Protein AF-A0A950EEV5-F1 (afdb_monomer)

Foldseek 3Di:
DVVPDDDQWDDVVVAFLPVCLLVGRIDGPPRSCCQVCVQHDDDDDDCPLVPDPDDDPVNVVCCVPDPPPVVVVVVVVVRSVVSQVVVCVVCVVPQLDDPNVPPRSVPDHRVSSVVSCVQQDFAALVNLCVLLVHPDSVVVLVCCVVDPVVVVLPCVVNVVRDTHGSCQAQDCVVHPGGSVQVVSVVVVVDHDDDDD

Secondary structure (DSSP, 8-state):
-TTS---SB--TTT---TT-TTSSSS-BTTTHHHHHTTTSSPP----TTTS----THHHHHHHHHS--HHHHHHHHHHHHHHHHHHHHHHHHHHHS-GGGTTS-GGGSPPHHHHHHHHHHS-B-HHHHHHHTT-S-HHHHHHHHHH-HHHIIIIIGGGGGT--B-HHHHS--TT-SS-HHHHHHHHTTS-------

Solvent-accessible surface area (backbone atoms only — not comparable to full-atom values): 11665 Å² total; per-residue (Å²): 76,100,84,72,49,88,65,64,59,46,62,54,91,81,49,58,28,87,81,27,46,78,79,38,45,43,29,31,67,78,43,39,54,44,56,72,34,62,60,35,80,74,89,78,83,87,52,67,85,78,73,56,96,60,63,68,74,61,35,57,51,45,62,70,72,49,65,57,68,73,59,43,53,53,50,51,54,52,48,26,54,52,41,47,51,53,47,35,70,74,41,31,88,75,63,38,45,85,95,36,52,81,59,59,70,85,79,52,77,50,63,66,34,53,53,44,43,68,64,60,42,62,36,36,47,64,54,51,23,54,75,72,69,43,92,45,57,66,57,52,47,52,50,44,71,73,31,68,65,47,35,74,71,60,51,54,47,38,77,74,72,33,62,44,59,37,79,57,35,71,36,48,84,97,42,97,62,21,47,51,45,54,49,34,40,76,68,69,75,48,79,85,82,83,86,132

pLDDT: mean 91.48, std 5.98, range [65.81, 98.0]

Structure (mmCIF, N/CA/C/O backbone):
data_AF-A0A950EEV5-F1
#
_entry.id   AF-A0A950EEV5-F1
#
loop_
_atom_site.group_PDB
_atom_site.id
_atom_site.type_symbol
_atom_site.label_atom_id
_atom_site.label_alt_id
_atom_site.label_comp_id
_atom_site.label_asym_id
_atom_site.label_entity_id
_atom_site.label_seq_id
_atom_site.pdbx_PDB_ins_code
_atom_site.Cartn_x
_atom_site.Cartn_y
_atom_site.Cartn_z
_atom_site.occupancy
_atom_site.B_iso_or_equiv
_atom_site.auth_seq_id
_atom_site.auth_comp_id
_atom_site.auth_asym_id
_atom_site.auth_atom_id
_atom_site.pdbx_PDB_model_num
ATOM 1 N N . ASP A 1 1 ? 18.919 10.955 2.044 1.00 71.56 1 ASP A N 1
ATOM 2 C CA . ASP A 1 1 ? 19.010 12.398 1.769 1.00 71.56 1 ASP A CA 1
ATOM 3 C C . ASP A 1 1 ? 20.426 12.686 1.267 1.00 71.56 1 ASP A C 1
ATOM 5 O O . ASP A 1 1 ? 21.188 11.746 1.049 1.00 71.56 1 ASP A O 1
ATOM 9 N N . ALA A 1 2 ? 20.804 13.956 1.100 1.00 77.25 2 ALA A N 1
ATOM 10 C CA . ALA A 1 2 ? 22.163 14.334 0.692 1.00 77.25 2 ALA A CA 1
ATOM 11 C C . ALA A 1 2 ? 23.262 13.918 1.697 1.00 77.25 2 ALA A C 1
ATOM 13 O O . ALA A 1 2 ? 24.443 13.997 1.378 1.00 77.25 2 ALA A O 1
ATOM 14 N N . LYS A 1 3 ? 22.884 13.472 2.902 1.00 87.88 3 LYS A N 1
ATOM 15 C CA . LYS A 1 3 ? 23.780 12.990 3.961 1.00 87.88 3 LYS A CA 1
ATOM 16 C C . LYS A 1 3 ? 23.829 11.458 4.034 1.00 87.88 3 LYS A C 1
ATOM 18 O O . LYS A 1 3 ? 24.464 10.920 4.932 1.00 87.88 3 LYS A O 1
ATOM 23 N N . GLY A 1 4 ? 23.162 10.757 3.113 1.00 82.12 4 GLY A N 1
ATOM 24 C CA . GLY A 1 4 ? 23.093 9.295 3.092 1.00 82.12 4 GLY A CA 1
ATOM 25 C C . GLY A 1 4 ? 22.034 8.689 4.018 1.00 82.12 4 GLY A C 1
ATOM 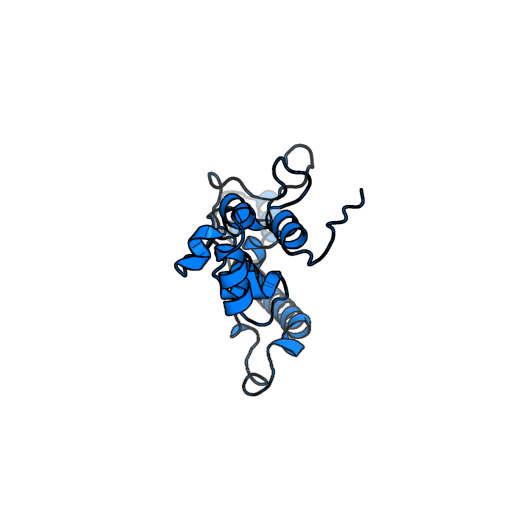26 O O . GLY A 1 4 ? 21.954 7.469 4.117 1.00 82.12 4 GLY A O 1
ATOM 27 N N . ASN A 1 5 ? 21.185 9.496 4.663 1.00 84.44 5 ASN A N 1
ATOM 28 C CA . ASN A 1 5 ? 20.085 8.964 5.466 1.00 84.44 5 ASN A CA 1
ATOM 29 C C . ASN A 1 5 ? 19.006 8.339 4.573 1.00 84.44 5 ASN A C 1
ATOM 31 O O . ASN A 1 5 ? 18.835 8.719 3.410 1.00 84.44 5 ASN A O 1
ATOM 35 N N . ARG A 1 6 ? 18.219 7.418 5.127 1.00 80.31 6 ARG A N 1
ATOM 36 C CA . ARG A 1 6 ? 17.045 6.866 4.443 1.00 80.31 6 ARG A CA 1
ATOM 37 C C . ARG A 1 6 ? 16.049 7.983 4.091 1.00 80.31 6 ARG A C 1
ATOM 39 O O . ARG A 1 6 ? 15.846 8.906 4.872 1.00 80.31 6 ARG A O 1
ATOM 46 N N . ILE A 1 7 ? 15.454 7.908 2.900 1.00 79.12 7 ILE A N 1
ATOM 47 C CA . ILE A 1 7 ? 14.351 8.780 2.471 1.00 79.12 7 ILE A CA 1
ATOM 48 C C . ILE A 1 7 ? 13.089 7.925 2.450 1.00 79.12 7 ILE A C 1
ATOM 50 O O . ILE A 1 7 ? 12.969 7.026 1.618 1.00 79.12 7 ILE A O 1
ATOM 54 N N . ASP A 1 8 ? 12.169 8.184 3.373 1.00 84.31 8 ASP A N 1
ATOM 55 C CA . ASP A 1 8 ? 10.905 7.444 3.444 1.00 84.31 8 ASP A CA 1
ATOM 56 C C . ASP A 1 8 ? 9.867 7.966 2.452 1.00 84.31 8 ASP A C 1
ATOM 58 O O . ASP A 1 8 ? 9.131 7.177 1.858 1.00 84.31 8 ASP A O 1
ATOM 62 N N . ALA A 1 9 ? 9.858 9.281 2.228 1.00 85.31 9 ALA A N 1
ATOM 63 C CA . ALA A 1 9 ? 8.978 9.932 1.275 1.00 85.31 9 ALA A CA 1
ATOM 64 C C . ALA A 1 9 ? 9.714 11.024 0.487 1.00 85.31 9 ALA A C 1
ATOM 66 O O . ALA A 1 9 ? 10.507 11.784 1.048 1.00 85.31 9 ALA A O 1
ATOM 67 N N . GLY A 1 10 ? 9.452 11.091 -0.818 1.00 79.88 10 GLY A N 1
ATOM 68 C CA . GLY A 1 10 ? 9.945 12.152 -1.691 1.00 79.88 10 GLY A CA 1
ATOM 69 C C . GLY A 1 10 ? 9.167 13.465 -1.507 1.00 79.88 10 GLY A C 1
ATOM 70 O O . GLY A 1 10 ? 7.967 13.419 -1.223 1.00 79.88 10 GLY A O 1
ATOM 71 N N . PRO A 1 11 ? 9.819 14.630 -1.684 1.00 78.69 11 PRO A N 1
ATOM 72 C CA . PRO A 1 11 ? 9.149 15.929 -1.652 1.00 78.69 11 PRO A CA 1
ATOM 73 C C . PRO A 1 11 ? 8.177 16.061 -2.833 1.00 78.69 11 PRO A C 1
ATOM 75 O O . PRO A 1 11 ? 8.567 15.912 -3.997 1.00 78.69 11 PRO A O 1
ATOM 78 N N . ILE A 1 12 ? 6.911 16.351 -2.529 1.00 86.12 12 ILE A N 1
ATOM 79 C CA . ILE A 1 12 ? 5.824 16.430 -3.519 1.00 86.12 12 ILE A CA 1
ATOM 80 C C . ILE A 1 12 ? 6.002 17.587 -4.504 1.00 86.12 12 ILE A C 1
ATOM 82 O O . ILE A 1 12 ? 5.434 17.569 -5.591 1.00 86.12 12 ILE A O 1
ATOM 86 N N . GLU A 1 13 ? 6.807 18.581 -4.135 1.00 85.69 13 GLU A N 1
ATOM 87 C CA . GLU A 1 13 ? 7.132 19.747 -4.949 1.00 85.69 13 GLU A CA 1
ATOM 88 C C . GLU A 1 13 ? 8.010 19.383 -6.155 1.00 85.69 13 GLU A C 1
ATOM 90 O O . GLU A 1 13 ? 8.069 20.142 -7.119 1.00 85.69 13 GLU A O 1
ATOM 95 N N . ILE A 1 14 ? 8.695 18.234 -6.106 1.00 82.19 14 ILE A N 1
ATOM 96 C CA . ILE A 1 14 ? 9.546 17.740 -7.196 1.00 82.19 14 ILE A CA 1
ATOM 97 C C . ILE A 1 14 ? 8.779 16.735 -8.053 1.00 82.19 14 ILE A C 1
ATOM 99 O O . ILE A 1 14 ? 8.778 16.828 -9.280 1.00 82.19 14 ILE A O 1
ATOM 103 N N . VAL A 1 15 ? 8.157 15.746 -7.410 1.00 80.81 15 VAL A N 1
ATOM 104 C CA . VAL A 1 15 ? 7.448 14.661 -8.088 1.00 80.81 15 VAL A CA 1
ATOM 105 C C . VAL A 1 15 ? 6.406 14.056 -7.146 1.00 80.81 15 VAL A C 1
ATOM 107 O O . VAL A 1 15 ? 6.676 13.833 -5.967 1.00 80.81 15 VAL A O 1
ATOM 110 N N . GLY A 1 16 ? 5.208 13.795 -7.669 1.00 86.81 16 GLY A N 1
ATOM 111 C CA . GLY A 1 16 ? 4.092 13.244 -6.903 1.00 86.81 16 GLY A CA 1
ATOM 112 C C . GLY A 1 16 ? 3.626 11.883 -7.415 1.00 86.81 16 GLY A C 1
ATOM 113 O O . GLY A 1 16 ? 3.664 11.606 -8.614 1.00 86.81 16 GLY A O 1
ATOM 114 N N . ASP A 1 17 ? 3.139 11.049 -6.501 1.00 88.25 17 ASP A N 1
ATOM 115 C CA . ASP A 1 17 ? 2.415 9.819 -6.812 1.00 88.25 17 ASP A CA 1
ATOM 116 C C . ASP A 1 17 ? 0.988 10.163 -7.271 1.00 88.25 17 ASP A C 1
ATOM 118 O O . ASP A 1 17 ? 0.089 10.406 -6.461 1.00 88.25 17 ASP A O 1
ATOM 122 N N . ALA A 1 18 ? 0.777 10.189 -8.589 1.00 86.19 18 ALA A N 1
ATOM 123 C CA . ALA A 1 18 ? -0.523 10.488 -9.190 1.00 86.19 18 ALA A CA 1
ATOM 124 C C . ALA A 1 18 ? -1.607 9.457 -8.828 1.00 86.19 18 ALA A C 1
ATOM 126 O O . ALA A 1 18 ? -2.789 9.802 -8.787 1.00 86.19 18 ALA A O 1
ATOM 127 N N . LEU A 1 19 ? -1.214 8.213 -8.532 1.00 85.12 19 LEU A N 1
ATOM 128 C CA . LEU A 1 19 ? -2.126 7.147 -8.112 1.00 85.12 19 LEU A CA 1
ATOM 129 C C . LEU A 1 19 ? -2.503 7.262 -6.632 1.00 85.12 19 LEU A C 1
ATOM 131 O O . LEU A 1 19 ? -3.400 6.554 -6.175 1.00 85.12 19 LEU A O 1
ATOM 135 N N . LYS A 1 20 ? -1.826 8.146 -5.885 1.00 87.88 20 LYS A N 1
ATOM 136 C CA . LYS A 1 20 ? -1.963 8.313 -4.436 1.00 87.88 20 LYS A CA 1
ATOM 137 C C . LYS A 1 20 ? -1.912 6.969 -3.714 1.00 87.88 20 LYS A C 1
ATOM 139 O O . LYS A 1 20 ? -2.756 6.670 -2.870 1.00 87.88 20 LYS A O 1
ATOM 144 N N . THR A 1 21 ? -0.929 6.140 -4.063 1.00 87.88 21 THR A N 1
ATOM 145 C CA . THR A 1 21 ? -0.817 4.755 -3.578 1.00 87.88 21 THR A CA 1
ATOM 146 C C . THR A 1 21 ? -0.730 4.698 -2.051 1.00 87.88 21 THR A C 1
ATOM 148 O O . THR A 1 21 ? -1.280 3.790 -1.433 1.00 87.88 21 THR A O 1
ATOM 151 N N . SER A 1 22 ? -0.102 5.707 -1.441 1.00 86.06 22 SER A N 1
ATOM 152 C CA . SER A 1 22 ? 0.018 5.899 0.011 1.00 86.06 22 SER A CA 1
ATOM 153 C C . SER A 1 22 ? -1.155 6.664 0.650 1.00 86.06 22 SER A C 1
ATOM 155 O O . SER A 1 22 ? -1.069 7.078 1.803 1.00 86.06 22 SER A O 1
ATOM 157 N N . GLY A 1 23 ? -2.230 6.935 -0.096 1.00 84.69 23 GLY A N 1
ATOM 158 C CA . GLY A 1 23 ? -3.325 7.823 0.316 1.00 84.69 23 GLY A CA 1
ATOM 159 C C . GLY A 1 23 ? -3.018 9.319 0.152 1.00 84.69 23 GLY A C 1
ATOM 160 O O . GLY A 1 23 ? -3.918 10.151 0.259 1.00 84.69 23 GLY A O 1
ATOM 161 N N . THR A 1 24 ? -1.773 9.678 -0.173 1.00 87.00 24 THR A N 1
ATOM 162 C CA . THR A 1 24 ? -1.336 11.057 -0.438 1.00 87.00 24 THR A CA 1
ATOM 163 C C . THR A 1 24 ? -0.575 11.134 -1.761 1.00 87.00 24 THR A C 1
ATOM 165 O O . THR A 1 24 ? -0.248 10.110 -2.349 1.00 87.00 24 THR A O 1
ATOM 168 N N . ALA A 1 25 ? -0.263 12.344 -2.230 1.00 89.62 25 ALA A N 1
ATOM 169 C CA . ALA A 1 25 ? 0.591 12.527 -3.406 1.00 89.62 25 ALA A CA 1
ATOM 170 C C . ALA A 1 25 ? 2.086 12.264 -3.124 1.00 89.62 25 ALA A C 1
ATOM 172 O O . ALA A 1 25 ? 2.899 12.380 -4.036 1.00 89.62 25 ALA A O 1
ATOM 173 N N . ALA A 1 26 ? 2.476 11.939 -1.887 1.00 90.12 26 ALA A N 1
ATOM 174 C CA . ALA A 1 26 ? 3.867 11.660 -1.554 1.00 90.12 26 ALA A CA 1
ATOM 175 C C . ALA A 1 26 ? 4.330 10.335 -2.173 1.00 90.12 26 ALA A C 1
ATOM 177 O O . ALA A 1 26 ? 3.669 9.303 -2.021 1.00 90.12 26 ALA A O 1
ATOM 178 N N . ILE A 1 27 ? 5.499 10.361 -2.821 1.00 89.69 27 ILE A N 1
ATOM 179 C CA . ILE A 1 27 ? 6.174 9.146 -3.283 1.00 89.69 27 ILE A CA 1
ATOM 180 C C . ILE A 1 27 ? 6.775 8.447 -2.073 1.00 89.69 27 ILE A C 1
ATOM 182 O O . ILE A 1 27 ? 7.786 8.901 -1.546 1.00 89.69 27 ILE A O 1
ATOM 186 N N . VAL A 1 28 ? 6.170 7.340 -1.651 1.00 89.88 28 VAL A N 1
ATOM 187 C CA . VAL A 1 28 ? 6.687 6.519 -0.552 1.00 89.88 28 VAL A CA 1
ATOM 188 C C . VAL A 1 28 ? 7.601 5.443 -1.125 1.00 89.88 28 VAL A C 1
ATOM 190 O O . VAL A 1 28 ? 7.197 4.667 -2.000 1.00 89.88 28 VAL A O 1
ATOM 193 N N . THR A 1 29 ? 8.841 5.401 -0.634 1.00 85.50 29 THR A N 1
ATOM 194 C CA . THR A 1 29 ? 9.872 4.471 -1.110 1.00 85.50 29 THR A CA 1
ATOM 195 C C . THR A 1 29 ? 9.390 3.026 -0.995 1.00 85.50 29 THR A C 1
ATOM 197 O O . THR A 1 29 ? 8.950 2.588 0.064 1.00 85.50 29 THR A O 1
ATOM 200 N N . GLY A 1 30 ? 9.467 2.277 -2.099 1.00 84.69 30 GLY A N 1
ATOM 201 C CA . GLY A 1 30 ? 9.038 0.875 -2.163 1.00 84.69 30 GLY A CA 1
ATOM 202 C C . GLY A 1 30 ? 7.529 0.658 -2.322 1.00 84.69 30 GLY A C 1
ATOM 203 O O . GLY A 1 30 ? 7.135 -0.433 -2.714 1.00 84.69 30 GLY A O 1
ATOM 204 N N . LEU A 1 31 ? 6.694 1.679 -2.107 1.00 90.06 31 LEU A N 1
ATOM 205 C CA . LEU A 1 31 ? 5.248 1.602 -2.327 1.00 90.06 31 LEU A CA 1
ATOM 206 C C . LEU A 1 31 ? 4.860 2.217 -3.675 1.00 90.06 31 LEU A C 1
ATOM 208 O O . LEU A 1 31 ? 4.400 1.521 -4.577 1.00 90.06 31 LEU A O 1
ATOM 212 N N . SER A 1 32 ? 5.110 3.516 -3.842 1.00 90.25 32 SER A N 1
ATOM 213 C CA . SER A 1 32 ? 4.754 4.242 -5.067 1.00 90.25 32 SER A CA 1
ATOM 214 C C . SER A 1 32 ? 5.540 3.735 -6.281 1.00 90.25 32 SER A C 1
ATOM 216 O O . SER A 1 32 ? 5.025 3.710 -7.396 1.00 90.25 32 SER A O 1
ATOM 218 N N . CYS A 1 33 ? 6.778 3.271 -6.066 1.00 88.31 33 CYS A N 1
ATOM 219 C CA . CYS A 1 33 ? 7.592 2.668 -7.119 1.00 88.31 33 CYS A CA 1
ATOM 220 C C . CYS A 1 33 ? 6.931 1.407 -7.683 1.00 88.31 33 CYS A C 1
ATOM 222 O O . CYS A 1 33 ? 6.850 1.275 -8.897 1.00 88.31 33 CYS A O 1
ATOM 224 N N . MET A 1 34 ? 6.444 0.508 -6.821 1.00 90.12 34 MET A N 1
ATOM 225 C CA . MET A 1 34 ? 5.842 -0.755 -7.261 1.00 90.12 34 MET A CA 1
ATOM 226 C C . MET A 1 34 ? 4.549 -0.502 -8.030 1.00 90.12 34 MET A C 1
ATOM 228 O O . MET A 1 34 ? 4.373 -1.071 -9.101 1.00 90.12 34 MET A O 1
ATOM 232 N N . ALA A 1 35 ? 3.725 0.443 -7.571 1.00 89.62 35 ALA A N 1
ATOM 233 C CA . ALA A 1 35 ? 2.497 0.817 -8.266 1.00 89.62 35 ALA A CA 1
ATOM 234 C C . ALA A 1 35 ? 2.748 1.309 -9.706 1.00 89.62 35 ALA A C 1
ATOM 236 O O . ALA A 1 35 ? 2.048 0.898 -10.631 1.00 89.62 35 ALA A O 1
ATOM 237 N N . CYS A 1 36 ? 3.768 2.147 -9.922 1.00 88.62 36 CYS A N 1
ATOM 238 C CA . CYS A 1 36 ? 4.128 2.614 -11.266 1.00 88.62 36 CYS A CA 1
ATOM 239 C C . CYS A 1 36 ? 4.875 1.547 -12.088 1.00 88.62 36 CYS A C 1
ATOM 241 O O . CYS A 1 36 ? 4.675 1.444 -13.298 1.00 88.62 36 CYS A O 1
ATOM 243 N N . HIS A 1 37 ? 5.708 0.731 -11.440 1.00 92.00 37 HIS A N 1
ATOM 244 C CA . HIS A 1 37 ? 6.518 -0.325 -12.055 1.00 92.00 37 HIS A CA 1
ATOM 245 C C . HIS A 1 37 ? 5.871 -1.713 -11.950 1.00 92.00 37 HIS A C 1
ATOM 247 O O . HIS A 1 37 ? 6.563 -2.729 -11.912 1.00 92.00 37 HIS A O 1
ATOM 253 N N . GLN A 1 38 ? 4.537 -1.777 -11.971 1.00 92.38 38 GLN A N 1
ATOM 254 C CA . GLN A 1 38 ? 3.769 -3.022 -11.830 1.00 92.38 38 GLN A CA 1
ATOM 255 C C . GLN A 1 38 ? 4.067 -4.081 -12.909 1.00 92.38 38 GLN A C 1
ATOM 257 O O . GLN A 1 38 ? 3.697 -5.242 -12.767 1.00 92.38 38 GLN A O 1
ATOM 262 N N . ARG A 1 39 ? 4.724 -3.684 -14.006 1.00 93.69 39 ARG A N 1
ATOM 263 C CA . ARG A 1 39 ? 5.160 -4.556 -15.111 1.00 93.69 39 ARG A CA 1
ATOM 264 C C . ARG A 1 39 ? 6.671 -4.473 -15.371 1.00 93.69 39 ARG A C 1
ATOM 266 O O . ARG A 1 39 ? 7.136 -4.913 -16.414 1.00 93.69 39 ARG A O 1
ATOM 273 N N . GLY A 1 40 ? 7.438 -3.909 -14.440 1.00 93.06 40 GLY A N 1
ATOM 274 C CA . GLY A 1 40 ? 8.873 -3.680 -14.591 1.00 93.06 40 GLY A CA 1
ATOM 275 C C . GLY A 1 40 ? 9.190 -2.277 -15.104 1.00 93.06 40 GLY A C 1
ATOM 276 O O . GLY A 1 40 ? 8.591 -1.289 -14.671 1.00 93.06 40 GLY A O 1
ATOM 277 N N . VAL A 1 41 ? 10.181 -2.157 -15.988 1.00 93.19 41 VAL A N 1
ATOM 278 C CA . VAL A 1 41 ? 10.615 -0.856 -16.517 1.00 93.19 41 VAL A CA 1
ATOM 279 C C . VAL A 1 41 ? 9.501 -0.210 -17.345 1.00 93.19 41 VAL A C 1
ATOM 281 O O . VAL A 1 41 ? 8.942 -0.821 -18.251 1.00 93.19 41 VAL A O 1
ATOM 284 N N . ILE A 1 42 ? 9.196 1.056 -17.046 1.00 90.94 42 ILE A N 1
ATOM 285 C CA . ILE A 1 42 ? 8.211 1.837 -17.800 1.00 90.94 42 ILE A CA 1
ATOM 286 C C . ILE A 1 42 ? 8.792 2.135 -19.191 1.00 90.94 42 ILE A C 1
ATOM 288 O O . ILE A 1 42 ? 9.897 2.682 -19.266 1.00 90.94 42 ILE A O 1
ATOM 292 N N . PRO A 1 43 ? 8.082 1.814 -20.288 1.00 88.94 43 PRO A N 1
ATOM 293 C CA . PRO A 1 43 ? 8.555 2.112 -21.633 1.00 88.94 43 PRO A CA 1
ATOM 294 C C . PRO A 1 43 ? 8.815 3.607 -21.829 1.00 88.94 43 PRO A C 1
ATOM 296 O O . PRO A 1 43 ? 8.015 4.452 -21.428 1.00 88.94 43 PRO A O 1
ATOM 299 N N . PHE A 1 44 ? 9.915 3.932 -22.498 1.00 89.00 44 PHE A N 1
ATOM 300 C CA . PHE A 1 44 ? 10.298 5.303 -22.819 1.00 89.00 44 PHE A CA 1
ATOM 301 C C . PHE A 1 44 ? 10.838 5.387 -24.247 1.00 89.00 44 PHE A C 1
ATOM 303 O O . PHE A 1 44 ? 11.314 4.398 -24.809 1.00 89.00 44 PHE A O 1
ATOM 310 N N . LYS A 1 45 ? 10.781 6.582 -24.844 1.00 85.81 45 LYS A N 1
ATOM 311 C CA . LYS A 1 45 ? 11.504 6.875 -26.085 1.00 85.81 45 LYS A CA 1
ATOM 312 C C . LYS A 1 45 ? 12.856 7.480 -25.719 1.00 85.81 45 LYS A C 1
ATOM 314 O O . LYS A 1 45 ? 12.904 8.574 -25.167 1.00 85.81 45 LYS A O 1
ATOM 319 N N . ASP A 1 46 ? 13.938 6.786 -26.050 1.00 83.06 46 ASP A N 1
ATOM 320 C CA . ASP A 1 46 ? 15.280 7.361 -25.977 1.00 83.06 46 ASP A CA 1
ATOM 321 C C . ASP A 1 46 ? 15.453 8.402 -27.093 1.00 83.06 46 ASP A C 1
ATOM 323 O O . ASP A 1 46 ? 15.391 8.073 -28.279 1.00 83.06 46 ASP A O 1
ATOM 327 N N . THR A 1 47 ? 15.633 9.666 -26.711 1.00 85.81 47 THR A N 1
ATOM 328 C CA . THR A 1 47 ? 15.874 10.781 -27.636 1.00 85.81 47 THR A CA 1
ATOM 329 C C . THR A 1 47 ? 17.324 11.252 -27.623 1.00 85.81 47 THR A C 1
ATOM 331 O O . THR A 1 47 ? 17.653 12.197 -28.337 1.00 85.81 47 THR A O 1
ATOM 334 N N . ILE A 1 48 ? 18.204 10.635 -26.826 1.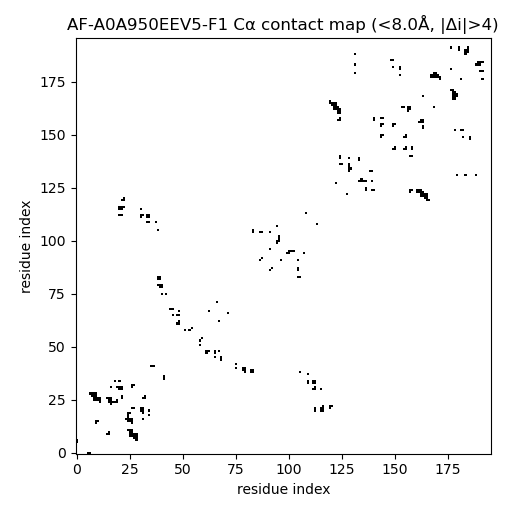00 86.19 48 ILE A N 1
ATOM 335 C CA . ILE A 1 48 ? 19.583 11.102 -26.656 1.00 86.19 48 ILE A CA 1
ATOM 336 C C . ILE A 1 48 ? 20.334 11.000 -27.980 1.00 86.19 48 ILE A C 1
ATOM 338 O O . ILE A 1 48 ? 20.944 11.977 -28.400 1.00 86.19 48 ILE A O 1
ATOM 342 N N . ARG A 1 49 ? 20.220 9.869 -28.687 1.00 81.31 49 ARG A N 1
ATOM 343 C CA . ARG A 1 49 ? 20.831 9.686 -30.017 1.00 81.31 49 ARG A CA 1
ATOM 344 C C . ARG A 1 49 ? 20.390 10.733 -31.041 1.00 81.31 49 A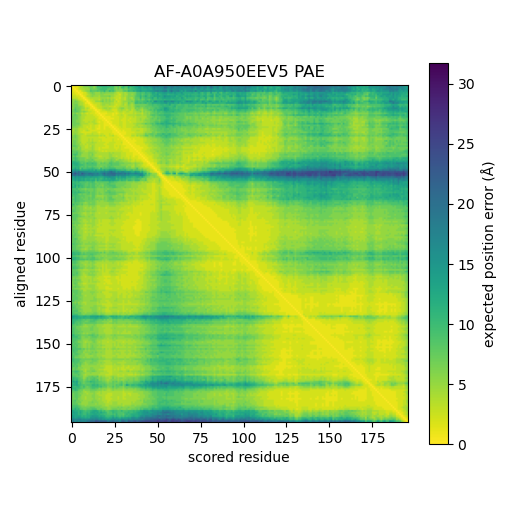RG A C 1
ATOM 346 O O . ARG A 1 49 ? 21.209 11.191 -31.828 1.00 81.31 49 ARG A O 1
ATOM 353 N N . GLU A 1 50 ? 19.101 11.071 -31.046 1.00 78.75 50 GLU A N 1
ATOM 354 C CA . GLU A 1 50 ? 18.497 11.992 -32.019 1.00 78.75 50 GLU A CA 1
ATOM 355 C C . GLU A 1 50 ? 18.818 13.462 -31.692 1.00 78.75 50 GLU A C 1
ATOM 357 O O . GLU A 1 50 ? 18.968 14.279 -32.595 1.00 78.75 50 GLU A O 1
ATOM 362 N N . GLY A 1 51 ? 18.932 13.805 -30.406 1.00 75.56 51 GLY A N 1
ATOM 363 C CA . GLY A 1 51 ? 19.031 15.185 -29.919 1.00 75.56 51 GLY A CA 1
ATOM 364 C C . GLY A 1 51 ? 20.443 15.766 -29.828 1.00 75.56 51 GLY A C 1
ATOM 365 O O . GLY A 1 51 ? 20.625 16.817 -29.215 1.00 75.56 51 GLY A O 1
ATOM 366 N N . LEU A 1 52 ? 21.458 15.097 -30.377 1.00 71.56 52 LEU A N 1
ATOM 367 C CA . LEU A 1 52 ? 22.855 15.481 -30.188 1.00 71.56 52 LEU A CA 1
ATOM 368 C C . LEU A 1 52 ? 23.448 16.232 -31.384 1.00 71.56 52 LEU A C 1
ATOM 370 O O . LEU A 1 52 ? 23.514 15.719 -32.496 1.00 71.56 52 LEU A O 1
ATOM 374 N N . ALA A 1 53 ? 24.013 17.407 -31.103 1.00 75.81 53 ALA A N 1
ATOM 375 C CA . ALA A 1 53 ? 24.856 18.174 -32.023 1.00 75.81 53 ALA A CA 1
ATOM 376 C C . ALA A 1 53 ? 26.361 17.865 -31.839 1.00 75.81 53 ALA A C 1
ATOM 378 O O . ALA A 1 53 ? 27.200 18.754 -31.976 1.00 75.81 53 ALA A O 1
ATOM 379 N N . VAL A 1 54 ? 26.720 16.628 -31.463 1.00 82.31 54 VAL 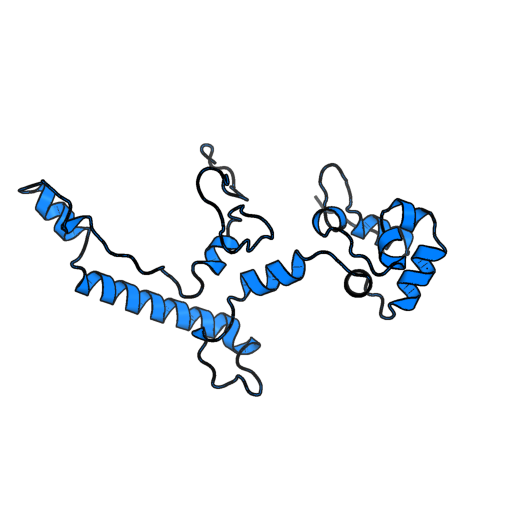A N 1
ATOM 380 C CA . VAL A 1 54 ? 28.124 16.221 -31.237 1.00 82.31 54 VAL A CA 1
ATOM 381 C C . VAL A 1 54 ? 28.657 15.366 -32.388 1.00 82.31 54 VAL A C 1
ATOM 383 O O . VAL A 1 54 ? 27.908 14.643 -33.042 1.00 82.31 54 VAL A O 1
ATOM 386 N N . ALA A 1 55 ? 29.968 15.435 -32.629 1.00 86.94 55 ALA A N 1
ATOM 387 C CA . ALA A 1 55 ? 30.656 14.730 -33.712 1.00 86.94 55 ALA A CA 1
ATOM 388 C C . ALA A 1 55 ? 31.937 14.030 -33.220 1.00 86.94 55 ALA A C 1
ATOM 390 O O . ALA A 1 55 ? 32.390 14.247 -32.092 1.00 86.94 55 ALA A O 1
ATOM 391 N N . GLY A 1 56 ? 32.519 13.183 -34.076 1.00 90.88 56 GLY A N 1
ATOM 392 C CA . GLY A 1 56 ? 33.746 12.436 -33.785 1.00 90.88 56 GLY A CA 1
ATOM 393 C C . GLY A 1 56 ? 33.614 11.540 -32.551 1.00 90.88 56 GLY A C 1
ATOM 394 O O . GLY A 1 56 ? 32.550 10.988 -32.284 1.00 90.88 56 GLY A O 1
ATOM 395 N N . ALA A 1 57 ? 34.672 11.462 -31.742 1.00 94.25 57 ALA A N 1
ATOM 396 C CA . ALA A 1 57 ? 34.740 10.561 -30.588 1.00 94.25 57 ALA A CA 1
ATOM 397 C C . ALA A 1 57 ? 33.591 10.729 -29.569 1.00 94.25 57 ALA A C 1
ATOM 399 O O . ALA A 1 57 ? 33.216 9.772 -28.887 1.00 94.25 57 ALA A O 1
ATOM 400 N N . ALA A 1 58 ? 33.019 11.933 -29.447 1.00 90.00 58 ALA A N 1
ATOM 401 C CA . ALA A 1 58 ? 31.871 12.172 -28.574 1.00 90.00 58 ALA A CA 1
ATOM 402 C C . ALA A 1 58 ? 30.602 11.481 -29.098 1.00 90.00 58 ALA A C 1
ATOM 404 O O . ALA A 1 58 ? 29.864 10.883 -28.313 1.00 90.00 58 ALA A O 1
ATOM 405 N N . ARG A 1 59 ? 30.382 11.510 -30.418 1.00 89.75 59 ARG A N 1
ATOM 406 C CA . ARG A 1 59 ? 29.280 10.801 -31.074 1.00 89.75 59 ARG A CA 1
ATOM 407 C C . ARG A 1 59 ? 29.448 9.290 -30.943 1.00 89.75 59 ARG A C 1
ATOM 409 O O . ARG A 1 59 ? 28.519 8.622 -30.500 1.00 89.75 59 ARG A O 1
ATOM 416 N N . ASP A 1 60 ? 30.648 8.777 -31.203 1.00 90.81 60 ASP A N 1
ATOM 417 C CA . ASP A 1 60 ? 30.940 7.343 -31.086 1.00 90.81 60 ASP A CA 1
ATOM 418 C C . ASP A 1 60 ? 30.664 6.826 -29.665 1.00 90.81 60 ASP A C 1
ATOM 420 O O . ASP A 1 60 ? 30.135 5.731 -29.462 1.00 90.81 60 ASP A O 1
ATOM 424 N N . LYS A 1 61 ? 30.992 7.627 -28.641 1.00 91.19 61 LYS A N 1
ATOM 425 C CA . LYS A 1 61 ? 30.713 7.284 -27.240 1.00 91.19 61 LYS A CA 1
ATOM 426 C C . LYS A 1 61 ? 29.214 7.214 -26.950 1.00 91.19 61 LYS A C 1
ATOM 428 O O . LYS A 1 61 ? 28.787 6.321 -26.224 1.00 91.19 61 LYS A O 1
ATOM 433 N N . VAL A 1 62 ? 28.424 8.131 -27.500 1.00 90.38 62 VAL A N 1
ATOM 434 C CA . VAL A 1 62 ? 26.963 8.121 -27.349 1.00 90.38 62 VAL A CA 1
ATOM 435 C C . VAL A 1 62 ? 26.374 6.888 -28.016 1.00 90.38 62 VAL A C 1
ATOM 437 O O . VAL A 1 62 ? 25.619 6.164 -27.374 1.00 90.38 62 VAL A O 1
ATOM 440 N N . GLU A 1 63 ? 26.742 6.614 -29.267 1.00 89.00 63 GLU A N 1
ATOM 441 C CA . GLU A 1 63 ? 26.225 5.464 -30.017 1.00 89.00 63 GLU A CA 1
ATOM 442 C C . GLU A 1 63 ? 26.562 4.127 -29.330 1.00 89.00 63 GLU A C 1
ATOM 444 O O . GLU A 1 63 ? 25.820 3.154 -29.463 1.00 89.00 63 GLU A O 1
ATOM 449 N N . ARG A 1 64 ? 27.633 4.084 -28.527 1.00 89.94 64 ARG A N 1
ATOM 450 C CA . ARG A 1 64 ? 27.979 2.934 -27.677 1.00 89.94 64 ARG A CA 1
ATOM 451 C C . ARG A 1 64 ? 27.155 2.814 -26.391 1.00 89.94 64 ARG A C 1
ATOM 453 O O . ARG A 1 64 ? 26.971 1.695 -25.921 1.00 89.94 64 ARG A O 1
ATOM 460 N N . LEU A 1 65 ? 26.735 3.925 -25.784 1.00 90.75 65 LEU A N 1
ATOM 461 C CA . LEU A 1 65 ? 26.026 3.931 -24.492 1.00 90.75 65 LEU A CA 1
ATOM 462 C C . LEU A 1 65 ? 24.510 3.818 -24.651 1.00 90.75 65 LEU A C 1
ATOM 464 O O . LEU A 1 65 ? 23.851 3.132 -23.875 1.00 90.75 65 LEU A O 1
ATOM 468 N N . PHE A 1 66 ? 23.972 4.478 -25.665 1.00 90.38 66 PHE A N 1
ATOM 469 C CA . PHE A 1 66 ? 22.557 4.466 -25.994 1.00 90.38 66 PHE A CA 1
ATOM 470 C C . PHE A 1 66 ? 22.428 3.579 -27.223 1.00 90.38 66 PHE A C 1
ATOM 472 O O . PHE A 1 66 ? 23.057 3.927 -28.210 1.00 90.38 66 PHE A O 1
ATOM 479 N N . PRO A 1 67 ? 21.740 2.426 -27.210 1.00 90.19 67 PRO A N 1
ATOM 480 C CA . PRO A 1 67 ? 21.494 1.605 -28.400 1.00 90.19 67 PRO A CA 1
ATOM 481 C C . PRO A 1 67 ? 20.422 2.219 -29.321 1.00 90.19 67 PRO A C 1
ATOM 483 O O . PRO A 1 67 ? 19.710 3.142 -28.936 1.00 90.19 67 PRO A O 1
ATOM 486 N N . GLU A 1 68 ? 20.299 1.723 -30.558 1.00 90.38 68 GLU A N 1
ATOM 487 C CA . GLU A 1 68 ? 19.183 2.111 -31.436 1.00 90.38 68 GLU A CA 1
ATOM 488 C C . GLU A 1 68 ? 17.843 1.736 -30.808 1.00 90.38 68 GLU A C 1
ATOM 490 O O . GLU A 1 68 ? 17.758 0.748 -30.077 1.00 90.38 68 GLU A O 1
ATOM 495 N N . LYS A 1 69 ? 16.776 2.465 -31.156 1.00 89.31 69 LYS A N 1
ATOM 496 C CA . LYS A 1 69 ? 15.440 2.243 -30.590 1.00 89.31 69 LYS A CA 1
ATOM 497 C C . LYS A 1 69 ? 15.017 0.772 -30.650 1.00 89.31 69 LYS A C 1
ATOM 499 O O . LYS A 1 69 ? 14.634 0.217 -29.631 1.00 89.31 69 LYS A O 1
ATOM 504 N N . ALA A 1 70 ? 15.155 0.116 -31.802 1.00 91.62 70 ALA A N 1
ATOM 505 C CA . ALA A 1 70 ? 14.775 -1.290 -31.951 1.00 91.62 70 ALA A CA 1
ATOM 506 C C . ALA A 1 70 ? 15.575 -2.227 -31.023 1.00 91.62 70 ALA A C 1
ATOM 508 O O . ALA A 1 70 ? 15.038 -3.196 -30.484 1.00 91.62 70 ALA A O 1
ATOM 509 N N . ALA A 1 71 ? 16.859 -1.931 -30.804 1.00 92.94 71 ALA A N 1
ATOM 510 C CA . ALA A 1 71 ? 17.693 -2.677 -29.870 1.00 92.94 71 ALA A CA 1
ATOM 511 C C . ALA A 1 71 ? 17.316 -2.383 -28.405 1.00 92.94 71 ALA A C 1
ATOM 513 O O . ALA A 1 71 ? 17.272 -3.318 -27.603 1.00 92.94 71 ALA A O 1
ATOM 514 N N . MET A 1 72 ? 16.989 -1.128 -28.069 1.00 92.19 72 MET A N 1
ATOM 515 C CA . MET A 1 72 ? 16.474 -0.747 -26.749 1.00 92.19 72 MET A CA 1
ATOM 516 C C . MET A 1 72 ? 15.129 -1.418 -26.452 1.00 92.19 72 MET A C 1
ATOM 518 O O . MET A 1 72 ? 14.987 -2.061 -25.418 1.00 92.19 72 MET A O 1
ATOM 522 N N . ASP A 1 73 ? 14.172 -1.361 -27.378 1.00 92.94 73 ASP A N 1
ATOM 523 C CA . ASP A 1 73 ? 12.854 -1.988 -27.230 1.00 92.94 73 ASP A CA 1
ATOM 524 C C . ASP A 1 73 ? 12.989 -3.497 -26.962 1.00 92.94 73 ASP A C 1
ATOM 526 O O . ASP A 1 73 ? 12.310 -4.053 -26.101 1.00 92.94 73 ASP A O 1
ATOM 530 N N . LYS A 1 74 ? 13.924 -4.172 -27.648 1.00 94.81 74 LYS A N 1
ATOM 531 C CA . LYS A 1 74 ? 14.215 -5.594 -27.415 1.00 94.81 74 LYS A CA 1
ATOM 532 C C . LYS A 1 74 ? 14.830 -5.854 -26.036 1.00 94.81 74 LYS A C 1
ATOM 534 O O . LYS A 1 74 ? 14.592 -6.912 -25.452 1.00 94.81 74 LYS A O 1
ATOM 539 N N . LEU A 1 75 ? 15.655 -4.942 -25.520 1.00 94.00 75 LEU A N 1
ATOM 540 C CA . LEU A 1 75 ? 16.185 -5.029 -24.156 1.00 94.00 75 LEU A CA 1
ATOM 541 C C . LEU A 1 75 ? 15.061 -4.876 -23.130 1.00 94.00 75 LEU A C 1
ATOM 543 O O . LEU A 1 75 ? 14.943 -5.731 -22.256 1.00 94.00 75 LEU A O 1
ATOM 547 N N . LEU A 1 76 ? 14.209 -3.863 -23.298 1.00 94.50 76 LEU A N 1
ATOM 548 C CA . LEU A 1 76 ? 13.063 -3.604 -22.428 1.00 94.50 76 LEU A CA 1
ATOM 549 C C . LEU A 1 76 ? 12.069 -4.768 -22.431 1.00 94.50 76 LEU A C 1
ATOM 551 O O . LEU A 1 76 ? 11.677 -5.226 -21.367 1.00 94.50 76 LEU A O 1
ATOM 555 N N . GLY A 1 77 ? 11.739 -5.332 -23.597 1.00 95.50 77 GLY A N 1
ATOM 556 C CA . GLY A 1 77 ? 10.841 -6.488 -23.674 1.00 95.50 77 GLY A CA 1
ATOM 557 C C . GLY A 1 77 ? 11.399 -7.744 -22.990 1.00 95.50 77 GLY A C 1
ATOM 558 O O . GLY A 1 77 ? 10.650 -8.508 -22.382 1.00 95.50 77 GLY A O 1
ATOM 559 N N . ARG A 1 78 ? 12.724 -7.962 -23.037 1.00 96.75 78 ARG A N 1
ATOM 560 C CA . ARG A 1 78 ? 13.366 -9.055 -22.282 1.00 96.75 78 ARG A CA 1
ATOM 561 C C . ARG A 1 78 ? 13.329 -8.810 -20.777 1.00 96.75 78 ARG A C 1
ATOM 563 O O . ARG A 1 78 ? 13.148 -9.767 -20.026 1.00 96.75 78 ARG A O 1
ATOM 570 N N . ASP A 1 79 ? 13.528 -7.567 -20.354 1.00 97.12 79 ASP A N 1
ATOM 571 C CA . ASP A 1 79 ? 13.457 -7.190 -18.946 1.00 97.12 79 ASP A CA 1
ATOM 572 C C . ASP A 1 79 ? 12.033 -7.339 -18.396 1.00 97.12 79 ASP A C 1
ATOM 574 O O . ASP A 1 79 ? 11.848 -8.020 -17.392 1.00 97.12 79 ASP A O 1
ATOM 578 N N . GLU A 1 80 ? 11.021 -6.843 -19.115 1.00 96.38 80 GLU A N 1
ATOM 579 C CA . GLU A 1 80 ? 9.605 -7.023 -18.768 1.00 96.38 80 GLU A CA 1
ATOM 580 C C . GLU A 1 80 ? 9.253 -8.510 -18.630 1.00 96.38 80 GLU A C 1
ATOM 582 O O . GLU A 1 80 ? 8.674 -8.926 -17.628 1.00 96.38 80 GLU A O 1
ATOM 587 N N . ALA A 1 81 ? 9.646 -9.348 -19.595 1.00 97.19 81 ALA A N 1
ATOM 588 C CA . ALA A 1 81 ? 9.384 -10.785 -19.521 1.00 97.19 81 ALA A CA 1
ATOM 589 C C . ALA A 1 81 ? 10.045 -11.436 -18.293 1.00 97.19 81 ALA A C 1
ATOM 591 O O . ALA A 1 81 ? 9.440 -12.286 -17.636 1.00 97.19 81 ALA A O 1
ATOM 592 N N . ARG A 1 82 ? 11.278 -11.029 -17.958 1.00 97.94 82 ARG A N 1
ATOM 593 C CA . ARG A 1 82 ? 11.980 -11.499 -16.758 1.00 97.94 82 ARG A CA 1
ATOM 594 C C . ARG A 1 82 ? 11.273 -11.040 -15.483 1.00 97.94 82 ARG A C 1
ATOM 596 O O . ARG A 1 82 ? 11.105 -11.850 -14.574 1.00 97.94 82 ARG A O 1
ATOM 603 N N . PHE A 1 83 ? 10.873 -9.773 -15.421 1.00 96.75 83 PHE A N 1
ATOM 604 C CA . PHE A 1 83 ? 10.159 -9.196 -14.288 1.00 96.75 83 PHE A CA 1
ATOM 605 C C . PHE A 1 83 ? 8.831 -9.916 -14.052 1.00 96.75 83 PHE A C 1
ATOM 607 O O . PHE A 1 83 ? 8.577 -10.387 -12.949 1.00 96.75 83 PHE A O 1
ATOM 614 N N . LEU A 1 84 ? 8.011 -10.068 -15.094 1.00 96.88 84 LEU A N 1
ATOM 615 C CA . LEU A 1 84 ? 6.693 -10.691 -14.985 1.00 96.88 84 LEU A CA 1
ATOM 616 C C . LEU A 1 84 ? 6.775 -12.169 -14.619 1.00 96.88 84 LEU A C 1
ATOM 618 O O . LEU A 1 84 ? 5.935 -12.647 -13.865 1.00 96.88 84 LEU A O 1
ATOM 622 N N . LYS A 1 85 ? 7.808 -12.880 -15.083 1.00 97.81 85 LYS A N 1
ATOM 623 C CA . LYS A 1 85 ? 8.074 -14.245 -14.626 1.00 97.81 85 LYS A CA 1
ATOM 624 C C . LYS A 1 85 ? 8.352 -14.283 -13.120 1.00 97.81 85 LYS A C 1
ATOM 626 O O . LYS A 1 85 ? 7.748 -15.087 -12.423 1.00 97.81 85 LYS A O 1
ATOM 631 N N . ALA A 1 86 ? 9.227 -13.410 -12.619 1.00 97.06 86 ALA A N 1
ATOM 632 C CA . ALA A 1 86 ? 9.523 -13.341 -11.187 1.00 97.06 86 ALA A CA 1
ATOM 633 C C . ALA A 1 86 ? 8.293 -12.918 -10.363 1.00 97.06 86 ALA A C 1
ATOM 635 O O . ALA A 1 86 ? 8.075 -13.431 -9.268 1.00 97.06 86 ALA A O 1
ATOM 636 N N . LEU A 1 87 ? 7.466 -12.016 -10.898 1.00 95.75 87 LEU A N 1
ATOM 637 C CA . LEU A 1 87 ? 6.211 -11.611 -10.273 1.00 95.75 87 LEU A CA 1
ATOM 638 C C . LEU A 1 87 ? 5.216 -12.778 -10.193 1.00 95.75 87 LEU A C 1
ATOM 640 O O . LEU A 1 87 ? 4.624 -12.992 -9.137 1.00 95.75 87 LEU A O 1
ATOM 644 N N . ASP A 1 88 ? 5.053 -13.547 -11.273 1.00 96.94 88 ASP A N 1
ATOM 645 C CA . ASP A 1 88 ? 4.179 -14.728 -11.303 1.00 96.94 88 ASP A CA 1
ATOM 646 C C . ASP A 1 88 ? 4.688 -15.814 -10.343 1.00 96.94 88 ASP A C 1
ATOM 648 O O . ASP A 1 88 ? 3.913 -16.388 -9.588 1.00 96.94 88 ASP A O 1
ATOM 652 N N . GLU A 1 89 ? 6.003 -16.034 -10.270 1.00 97.25 89 GLU A N 1
ATOM 653 C CA . GLU A 1 89 ? 6.603 -16.955 -9.293 1.00 97.25 89 GLU A CA 1
ATOM 654 C C . GLU A 1 89 ? 6.337 -16.515 -7.842 1.00 97.25 89 GLU A C 1
ATOM 656 O O . GLU A 1 89 ? 6.028 -17.349 -6.991 1.00 97.25 89 GLU A O 1
ATOM 661 N N . ALA A 1 90 ? 6.421 -15.213 -7.553 1.00 95.25 90 ALA A N 1
ATOM 662 C CA . ALA A 1 90 ? 6.243 -14.679 -6.204 1.00 95.25 90 ALA A CA 1
ATOM 663 C C . ALA A 1 90 ? 4.771 -14.582 -5.765 1.00 95.25 90 ALA A C 1
ATOM 665 O O . ALA A 1 90 ? 4.475 -14.698 -4.576 1.00 95.25 90 ALA A O 1
ATOM 666 N N . THR A 1 91 ? 3.848 -14.336 -6.698 1.00 95.56 91 THR A N 1
ATOM 667 C CA . THR A 1 91 ? 2.457 -13.960 -6.375 1.00 95.56 91 THR A CA 1
ATOM 668 C C . THR A 1 91 ? 1.411 -14.897 -6.973 1.00 95.56 91 THR A C 1
ATOM 670 O O . THR A 1 91 ? 0.331 -15.053 -6.402 1.00 95.56 91 THR A O 1
ATOM 673 N N . GLY A 1 92 ? 1.738 -15.592 -8.063 1.00 95.94 92 GLY A N 1
ATOM 674 C CA . GLY A 1 92 ? 0.879 -16.562 -8.737 1.00 95.94 92 GLY A CA 1
ATOM 675 C C . GLY A 1 92 ? 0.309 -17.643 -7.813 1.00 95.94 92 GLY A C 1
ATOM 676 O O . GLY A 1 92 ? -0.894 -17.884 -7.901 1.00 95.94 92 GLY A O 1
ATOM 677 N N . PRO A 1 93 ? 1.071 -18.231 -6.863 1.00 96.19 93 PRO A N 1
ATOM 678 C CA . PRO A 1 93 ? 0.524 -19.201 -5.908 1.00 96.19 93 PRO A CA 1
ATOM 679 C C . PRO A 1 93 ? -0.645 -18.681 -5.056 1.00 96.19 93 PRO A C 1
ATOM 681 O O . PRO A 1 93 ? -1.440 -19.480 -4.566 1.00 96.19 93 PRO A O 1
ATOM 684 N N . PHE A 1 94 ? -0.754 -17.361 -4.879 1.00 94.75 94 PHE A N 1
ATOM 685 C CA . PHE A 1 94 ? -1.809 -16.717 -4.092 1.00 94.75 94 PHE A CA 1
ATOM 686 C C . PHE A 1 94 ? -2.921 -16.131 -4.965 1.00 94.75 94 PHE A C 1
ATOM 688 O O . PHE A 1 94 ? -4.078 -16.124 -4.554 1.00 94.75 94 PHE A O 1
ATOM 695 N N . LEU A 1 95 ? -2.576 -15.628 -6.154 1.00 94.56 95 LEU A N 1
ATOM 696 C CA . LEU A 1 95 ? -3.501 -14.901 -7.028 1.00 94.56 95 LEU A CA 1
ATOM 697 C C . LEU A 1 95 ? -4.169 -15.800 -8.076 1.00 94.56 95 LEU A C 1
ATOM 699 O O . LEU A 1 95 ? -5.356 -15.658 -8.350 1.00 94.56 95 LEU A O 1
ATOM 703 N N . LYS A 1 96 ? -3.435 -16.759 -8.647 1.00 96.38 96 LYS A N 1
ATOM 704 C CA . LYS A 1 96 ? -3.913 -17.634 -9.729 1.00 96.38 96 LYS A CA 1
ATOM 705 C C . LYS A 1 96 ? -4.524 -18.905 -9.150 1.00 96.38 96 LYS A C 1
ATOM 707 O O . LYS A 1 96 ? -4.037 -20.015 -9.362 1.00 96.38 96 LYS A O 1
ATOM 712 N N . VAL A 1 97 ? -5.606 -18.736 -8.395 1.00 96.19 97 VAL A N 1
ATOM 713 C CA . VAL A 1 97 ? -6.338 -19.809 -7.705 1.00 96.19 97 VAL A CA 1
ATOM 714 C C . VAL A 1 97 ? -7.801 -19.853 -8.154 1.00 96.19 97 VAL A C 1
ATOM 716 O O . VAL A 1 97 ? -8.306 -18.900 -8.731 1.00 96.19 97 VAL A O 1
ATOM 719 N N . GLY A 1 98 ? -8.495 -20.975 -7.925 1.00 96.19 98 GLY A N 1
ATOM 720 C CA . GLY A 1 98 ? -9.902 -21.128 -8.336 1.00 96.19 98 GLY A CA 1
ATOM 721 C C . GLY A 1 98 ? -10.132 -20.834 -9.826 1.00 96.19 98 GLY A C 1
ATOM 722 O O . GLY A 1 98 ? -9.430 -21.387 -10.676 1.00 96.19 98 GLY A O 1
ATOM 723 N N . ASP A 1 99 ? -11.081 -19.944 -10.112 1.00 96.38 99 ASP A N 1
ATOM 724 C CA . ASP A 1 99 ? -11.433 -19.498 -11.468 1.00 96.38 99 ASP A CA 1
ATOM 725 C C . ASP A 1 99 ? -10.326 -18.653 -12.133 1.00 96.38 99 ASP A C 1
ATOM 727 O O . ASP A 1 99 ? -10.299 -18.502 -13.354 1.00 96.38 99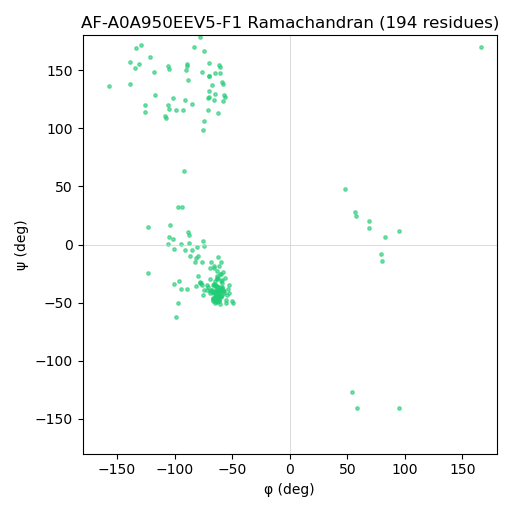 ASP A O 1
ATOM 731 N N . ASP A 1 100 ? -9.359 -18.161 -11.352 1.00 96.62 100 ASP A N 1
ATOM 732 C CA . ASP A 1 100 ? -8.290 -17.271 -11.809 1.00 96.62 100 ASP A CA 1
ATOM 733 C C . ASP A 1 100 ? -6.993 -18.005 -12.199 1.00 96.62 100 ASP A C 1
ATOM 735 O O . ASP A 1 100 ? -6.033 -17.374 -12.640 1.00 96.62 100 ASP A O 1
ATOM 739 N N . ARG A 1 101 ? -6.939 -19.345 -12.100 1.00 95.31 101 ARG A N 1
ATOM 740 C CA . ARG A 1 101 ? -5.731 -20.152 -12.407 1.00 95.31 101 ARG A CA 1
ATOM 741 C C . ARG A 1 101 ? -5.124 -19.882 -13.785 1.00 95.31 101 ARG A C 1
ATOM 743 O O . ARG A 1 101 ? -3.910 -19.982 -13.951 1.00 95.31 101 ARG A O 1
ATOM 750 N N . GLY A 1 102 ? -5.970 -19.593 -14.772 1.00 94.62 102 GLY A N 1
ATOM 751 C CA . GLY A 1 102 ? -5.562 -19.363 -16.158 1.00 94.62 102 GLY A CA 1
ATOM 752 C C . GLY A 1 102 ? -5.254 -17.907 -16.508 1.00 94.62 102 GLY A C 1
ATOM 753 O O . GLY A 1 102 ? -4.842 -17.656 -17.638 1.00 94.62 102 GLY A O 1
ATOM 754 N N . LYS A 1 103 ? -5.467 -16.952 -15.593 1.00 96.75 103 LYS A N 1
ATOM 755 C CA . LYS A 1 103 ? -5.259 -15.526 -15.882 1.00 96.75 103 LYS A CA 1
ATOM 756 C C . LYS A 1 103 ? -3.777 -15.192 -16.039 1.00 96.75 103 LYS A C 1
ATOM 758 O O . LYS A 1 103 ? -2.918 -15.767 -15.360 1.00 96.75 103 LYS A O 1
ATOM 763 N N . ASP A 1 104 ? -3.474 -14.252 -16.932 1.00 95.94 104 ASP A N 1
ATOM 764 C CA . ASP A 1 104 ? -2.121 -13.715 -17.053 1.00 95.94 104 ASP A CA 1
ATOM 765 C C . ASP A 1 104 ? -1.814 -12.866 -15.814 1.00 95.94 104 ASP A C 1
ATOM 767 O O . ASP A 1 104 ? -2.689 -12.186 -15.278 1.00 95.94 104 ASP A O 1
ATOM 771 N N . ILE A 1 105 ? -0.564 -12.882 -15.345 1.00 95.50 105 ILE A N 1
ATOM 772 C CA . ILE A 1 105 ? -0.181 -12.098 -14.165 1.00 95.50 105 ILE A CA 1
ATOM 773 C C . ILE A 1 105 ? -0.414 -10.589 -14.371 1.00 95.50 105 ILE A C 1
ATOM 775 O O . ILE A 1 105 ? -0.666 -9.863 -13.414 1.00 95.50 105 ILE A O 1
ATOM 779 N N . ARG A 1 106 ? -0.404 -10.116 -15.627 1.00 94.50 106 ARG A N 1
ATOM 780 C CA . ARG A 1 106 ? -0.698 -8.724 -16.009 1.00 94.50 106 ARG A CA 1
ATOM 781 C C . ARG A 1 106 ? -2.141 -8.291 -15.751 1.00 94.50 106 ARG A C 1
ATOM 783 O O . ARG A 1 106 ? -2.391 -7.081 -15.761 1.00 94.50 106 ARG A O 1
ATOM 790 N N . ASP A 1 107 ? -3.053 -9.246 -15.580 1.00 94.75 107 ASP A N 1
ATOM 791 C CA . ASP A 1 107 ? -4.482 -8.997 -15.369 1.00 94.75 107 ASP A CA 1
ATOM 792 C C . ASP A 1 107 ? -4.822 -8.781 -13.887 1.00 94.75 107 ASP A C 1
ATOM 794 O O . ASP A 1 107 ? -5.934 -8.368 -13.554 1.00 94.75 107 ASP A O 1
ATOM 798 N N . PHE A 1 108 ? -3.869 -9.035 -12.986 1.00 93.50 108 PHE A N 1
ATOM 799 C CA . PHE A 1 108 ? -4.022 -8.763 -11.564 1.00 93.50 108 PHE A CA 1
ATOM 800 C C . PHE A 1 108 ? -3.544 -7.354 -11.221 1.00 93.50 108 PHE A C 1
ATOM 802 O O . PHE A 1 108 ? -2.634 -6.799 -11.839 1.00 93.50 108 PHE A O 1
ATOM 809 N N . ALA A 1 109 ? -4.162 -6.771 -10.195 1.00 90.94 109 ALA A N 1
ATOM 810 C CA . ALA A 1 109 ? -3.671 -5.533 -9.614 1.00 90.94 109 ALA A CA 1
ATOM 811 C C . ALA A 1 109 ? -2.293 -5.750 -8.977 1.00 90.94 109 ALA A C 1
ATOM 813 O O . ALA A 1 109 ? -2.020 -6.806 -8.404 1.00 90.94 109 ALA A O 1
ATOM 814 N N . GLU A 1 110 ? -1.456 -4.715 -9.019 1.00 91.44 110 GLU A N 1
ATOM 815 C CA . GLU A 1 110 ? -0.177 -4.719 -8.318 1.00 91.44 110 GLU A CA 1
ATOM 816 C C . GLU A 1 110 ? -0.393 -4.959 -6.804 1.00 91.44 110 GLU A C 1
ATOM 818 O O . GLU A 1 110 ? -1.165 -4.226 -6.165 1.00 91.44 110 GLU A O 1
ATOM 823 N N . PRO A 1 111 ? 0.237 -5.999 -6.226 1.00 90.00 111 PRO A N 1
ATOM 824 C CA . PRO A 1 111 ? -0.118 -6.507 -4.903 1.00 90.00 111 PRO A CA 1
ATOM 825 C C . PRO A 1 111 ? 0.279 -5.577 -3.751 1.00 90.00 111 PRO A C 1
ATOM 827 O O . PRO A 1 111 ? -0.476 -5.460 -2.786 1.00 90.00 111 PRO A O 1
ATOM 830 N N . ILE A 1 112 ? 1.421 -4.889 -3.824 1.00 91.00 112 ILE A N 1
ATOM 831 C CA . ILE A 1 112 ? 1.918 -4.031 -2.739 1.00 91.00 112 ILE A CA 1
ATOM 832 C C . ILE A 1 112 ? 0.992 -2.834 -2.547 1.00 91.00 112 ILE A C 1
ATOM 834 O O . ILE A 1 112 ? 0.537 -2.568 -1.434 1.00 91.00 112 ILE A O 1
ATOM 838 N N . GLY A 1 113 ? 0.643 -2.146 -3.630 1.00 90.44 113 GLY A N 1
ATOM 839 C CA . GLY A 1 113 ? -0.308 -1.047 -3.622 1.00 90.44 113 GLY A CA 1
ATOM 840 C C . GLY A 1 113 ? -1.702 -1.490 -3.187 1.00 90.44 113 GLY A C 1
ATOM 841 O O . GLY A 1 113 ? -2.380 -0.746 -2.478 1.00 90.44 113 GLY A O 1
ATOM 842 N N . ALA A 1 114 ? -2.139 -2.696 -3.566 1.00 90.25 114 ALA A N 1
ATOM 843 C CA . ALA A 1 114 ? -3.419 -3.243 -3.116 1.00 90.25 114 ALA A CA 1
ATOM 844 C C . ALA A 1 114 ? -3.452 -3.443 -1.591 1.00 90.25 114 ALA A C 1
ATOM 846 O O . ALA A 1 114 ? -4.371 -2.953 -0.932 1.00 90.25 114 ALA A O 1
ATOM 847 N N . VAL A 1 115 ? -2.424 -4.085 -1.027 1.00 90.69 115 VAL A N 1
ATOM 848 C CA . VAL A 1 115 ? -2.297 -4.300 0.423 1.00 90.69 115 VAL A CA 1
ATOM 849 C C . VAL A 1 115 ? -2.154 -2.972 1.167 1.00 90.69 115 VAL A C 1
ATOM 851 O O . VAL A 1 115 ? -2.835 -2.748 2.166 1.00 90.69 115 VAL A O 1
ATOM 854 N N . ALA A 1 116 ? -1.329 -2.054 0.662 1.00 91.19 116 ALA A N 1
ATOM 855 C CA . ALA A 1 116 ? -1.126 -0.752 1.285 1.00 91.19 116 ALA A CA 1
ATOM 856 C C . ALA A 1 116 ? -2.417 0.071 1.338 1.00 91.19 116 ALA A C 1
ATOM 858 O O . ALA A 1 116 ? -2.741 0.614 2.388 1.00 91.19 116 ALA A O 1
ATOM 859 N N . ARG A 1 117 ? -3.201 0.125 0.254 1.00 89.25 117 ARG A N 1
ATOM 860 C CA . ARG A 1 117 ? -4.500 0.820 0.259 1.00 89.25 117 ARG A CA 1
ATOM 861 C C . ARG A 1 117 ? -5.489 0.182 1.230 1.00 89.25 117 ARG A C 1
ATOM 863 O O . ARG A 1 117 ? -6.218 0.903 1.908 1.00 89.25 117 ARG A O 1
ATOM 870 N N . ALA A 1 118 ? -5.504 -1.148 1.315 1.00 90.06 118 ALA A N 1
ATOM 871 C CA . ALA A 1 118 ? -6.349 -1.861 2.269 1.00 90.06 118 ALA A CA 1
ATOM 872 C C . ALA A 1 118 ? -5.968 -1.555 3.727 1.00 90.06 118 ALA A C 1
ATOM 874 O O . ALA A 1 118 ? -6.857 -1.456 4.567 1.00 90.06 118 ALA A O 1
ATOM 875 N N . TYR A 1 119 ? -4.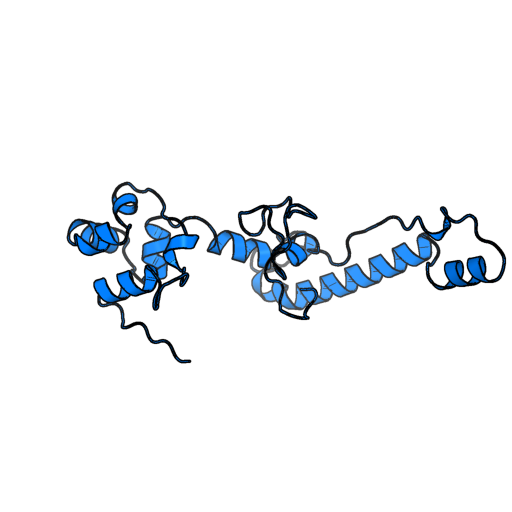676 -1.368 4.011 1.00 92.06 119 TYR A N 1
ATOM 876 C CA . TYR A 1 119 ? -4.168 -0.977 5.328 1.00 92.06 119 TYR A CA 1
ATOM 877 C C . TYR A 1 119 ? -4.413 0.508 5.637 1.00 92.06 119 TYR A C 1
ATOM 879 O O . TYR A 1 119 ? -4.794 0.851 6.748 1.00 92.06 119 TYR A O 1
ATOM 887 N N . LEU A 1 120 ? -4.173 1.401 4.673 1.00 91.31 120 LEU A N 1
ATOM 888 C CA . LEU A 1 120 ? -4.137 2.854 4.885 1.00 91.31 120 LEU A CA 1
ATOM 889 C C . LEU A 1 120 ? -5.515 3.527 4.910 1.00 91.31 120 LEU A C 1
ATOM 891 O O . LEU A 1 120 ? -5.598 4.704 5.264 1.00 91.31 120 LEU A O 1
ATOM 895 N N . LYS A 1 121 ? -6.586 2.823 4.522 1.00 92.62 121 LYS A N 1
ATOM 896 C CA . LYS A 1 121 ? -7.946 3.373 4.587 1.00 92.62 121 LYS A CA 1
ATOM 897 C C . LYS A 1 121 ? -8.343 3.709 6.028 1.00 92.62 121 LYS A C 1
ATOM 899 O O . LYS A 1 121 ? -7.879 3.090 6.982 1.00 92.62 121 LYS A O 1
ATOM 904 N N . ASP A 1 122 ? -9.263 4.659 6.163 1.00 95.44 122 ASP A N 1
ATOM 905 C CA . ASP A 1 122 ? -9.904 4.935 7.447 1.00 95.44 122 ASP A CA 1
ATOM 906 C C . ASP A 1 122 ? -10.657 3.693 7.953 1.00 95.44 122 ASP A C 1
ATOM 908 O O . ASP A 1 122 ? -11.185 2.894 7.173 1.00 95.44 122 ASP A O 1
ATOM 912 N N . LEU A 1 123 ? -10.692 3.538 9.274 1.00 97.44 123 LEU A N 1
ATOM 913 C CA . LEU A 1 123 ? -11.169 2.330 9.936 1.00 97.44 123 LEU A CA 1
ATOM 914 C C . LEU A 1 123 ? -12.606 2.526 10.389 1.00 97.44 123 LEU A C 1
ATOM 916 O O . LEU A 1 123 ? -12.886 3.372 11.241 1.00 97.44 123 LEU A O 1
ATOM 920 N N . GLY A 1 124 ? -13.514 1.744 9.814 1.00 97.12 124 GLY A N 1
ATOM 921 C CA . GLY A 1 124 ? -14.876 1.636 10.299 1.00 97.12 124 GLY A CA 1
ATOM 922 C C . GLY A 1 124 ? -14.967 0.731 11.531 1.00 97.12 124 GLY A C 1
ATOM 923 O O . GLY A 1 124 ? -13.972 0.152 11.979 1.00 97.12 124 GLY A O 1
ATOM 924 N N . PRO A 1 125 ? -16.176 0.571 12.091 1.00 97.31 125 PRO A N 1
ATOM 925 C CA . PRO A 1 125 ? -16.373 -0.251 13.280 1.00 97.31 125 PRO A CA 1
ATOM 926 C C . PRO A 1 125 ? -15.934 -1.711 13.093 1.00 97.31 125 PRO A C 1
ATOM 928 O O . PRO A 1 125 ? -15.364 -2.301 14.008 1.00 97.31 125 PRO A O 1
ATOM 931 N N . ALA A 1 126 ? -16.165 -2.287 11.908 1.00 96.25 126 ALA A N 1
ATOM 932 C CA . ALA A 1 126 ? -15.783 -3.663 11.602 1.00 96.25 126 ALA A CA 1
ATOM 933 C C . ALA A 1 126 ? -14.259 -3.834 11.512 1.00 96.25 126 ALA A C 1
ATOM 935 O O . ALA A 1 126 ? -13.723 -4.798 12.053 1.00 96.25 126 ALA A O 1
ATOM 936 N N . GLU A 1 127 ? -13.553 -2.890 10.881 1.00 96.81 127 GLU A N 1
ATOM 937 C CA . GLU A 1 127 ? -12.090 -2.903 10.826 1.00 96.81 127 GLU A CA 1
ATOM 938 C C . GLU A 1 127 ? -11.470 -2.781 12.220 1.00 96.81 127 GLU A C 1
ATOM 940 O O . GLU A 1 127 ? -10.581 -3.558 12.559 1.00 96.81 127 GLU A O 1
ATOM 945 N N . VAL A 1 128 ? -11.971 -1.864 13.055 1.00 97.50 128 VAL A N 1
ATOM 946 C CA . VAL A 1 128 ? -11.474 -1.698 14.431 1.00 97.50 128 VAL A CA 1
ATOM 947 C C . VAL A 1 128 ? -11.719 -2.957 15.264 1.00 97.50 128 VAL A C 1
ATOM 949 O O . VAL A 1 128 ? -10.824 -3.391 15.986 1.00 97.50 128 VAL A O 1
ATOM 952 N N . ALA A 1 129 ? -12.899 -3.577 15.150 1.00 97.06 129 ALA A N 1
ATOM 953 C CA . ALA A 1 129 ? -13.184 -4.843 15.826 1.00 97.06 129 ALA A CA 1
ATOM 954 C C . ALA A 1 129 ? -12.216 -5.947 15.377 1.00 97.06 129 ALA A C 1
ATOM 956 O O . ALA A 1 129 ? -11.640 -6.632 16.222 1.00 97.06 129 ALA A O 1
ATOM 957 N N . GLY A 1 130 ? -11.981 -6.063 14.066 1.00 95.81 130 GLY A N 1
ATOM 958 C CA . GLY A 1 130 ? -11.046 -7.029 13.495 1.00 95.81 130 GLY A CA 1
ATOM 959 C C . GLY A 1 130 ? -9.613 -6.845 13.996 1.00 95.81 130 GLY A C 1
ATOM 960 O O . GLY A 1 130 ? -8.975 -7.821 14.385 1.00 95.81 130 GLY A O 1
ATOM 961 N N . GLU A 1 131 ? -9.115 -5.608 14.057 1.00 95.75 131 GLU A N 1
ATOM 962 C CA . GLU A 1 131 ? -7.756 -5.330 14.546 1.00 95.75 131 GLU A CA 1
ATOM 963 C C . GLU A 1 131 ? -7.594 -5.566 16.049 1.00 95.75 131 GLU A C 1
ATOM 965 O O . GLU A 1 131 ? -6.521 -5.962 16.499 1.00 95.75 131 GLU A O 1
ATOM 970 N N . LEU A 1 132 ? -8.663 -5.385 16.826 1.00 95.75 132 LEU A N 1
ATOM 971 C CA . LEU A 1 132 ? -8.700 -5.730 18.249 1.00 95.75 132 LEU A CA 1
ATOM 972 C C . LEU A 1 132 ? -8.938 -7.231 18.497 1.00 95.75 132 LEU A C 1
ATOM 974 O O . LEU A 1 132 ? -8.974 -7.657 19.649 1.00 95.75 132 LEU A O 1
ATOM 978 N N . GLY A 1 133 ? -9.120 -8.038 17.447 1.00 95.38 133 GLY A N 1
ATOM 979 C CA . GLY A 1 133 ? -9.417 -9.467 17.570 1.00 95.38 133 GLY A CA 1
ATOM 980 C C . GLY A 1 13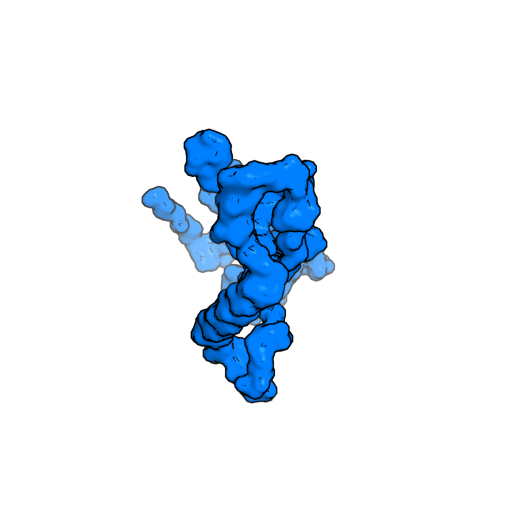3 ? -10.808 -9.766 18.143 1.00 95.38 133 GLY A C 1
ATOM 981 O O . GLY A 1 133 ? -11.041 -10.860 18.656 1.00 95.38 133 GLY A O 1
ATOM 982 N N . LEU A 1 134 ? -11.737 -8.809 18.076 1.00 94.94 134 LEU A N 1
ATOM 983 C CA . LEU A 1 134 ? -13.107 -8.967 18.555 1.00 94.94 134 LEU A CA 1
ATOM 984 C C . LEU A 1 134 ? -13.967 -9.617 17.466 1.00 94.94 134 LEU A C 1
ATOM 986 O O . LEU A 1 134 ? -14.127 -9.077 16.373 1.00 94.94 134 LEU A O 1
ATOM 990 N N . GLY A 1 135 ? -14.548 -10.778 17.778 1.00 88.94 135 GLY A N 1
ATOM 991 C CA . GLY A 1 135 ? -15.390 -11.533 16.842 1.00 88.94 135 GLY A CA 1
ATOM 992 C C . GLY A 1 135 ? -16.804 -10.972 16.646 1.00 88.94 135 GLY A C 1
ATOM 993 O O . GLY A 1 135 ? -17.472 -11.349 15.686 1.00 88.94 135 GLY A O 1
ATOM 994 N N . ASP A 1 136 ? -17.264 -10.080 17.529 1.00 92.50 136 ASP A N 1
ATOM 995 C CA . ASP A 1 136 ? -18.580 -9.441 17.439 1.00 92.50 136 ASP A CA 1
ATOM 996 C C . ASP A 1 136 ? -18.455 -7.914 17.473 1.00 92.50 136 ASP A C 1
ATOM 998 O O . ASP A 1 136 ? -18.005 -7.313 18.451 1.00 92.50 136 ASP A O 1
ATOM 1002 N N . LEU A 1 137 ? -18.921 -7.276 16.401 1.00 94.75 137 LEU A N 1
ATOM 1003 C CA . LEU A 1 137 ? -18.988 -5.826 16.289 1.00 94.75 137 LEU A CA 1
ATOM 1004 C C . LEU A 1 137 ? -19.857 -5.195 17.391 1.00 94.75 137 LEU A C 1
ATOM 1006 O O . LEU A 1 137 ? -19.540 -4.114 17.888 1.00 94.75 137 LEU A O 1
ATOM 1010 N N . LYS A 1 138 ? -20.954 -5.847 17.793 1.00 95.81 138 LYS A N 1
ATOM 1011 C CA . LYS A 1 138 ? -21.845 -5.308 18.831 1.00 95.81 138 LYS A CA 1
ATOM 1012 C C . LYS A 1 138 ? -21.147 -5.231 20.183 1.00 95.81 138 LYS A C 1
ATOM 1014 O O . LYS A 1 138 ? -21.392 -4.281 20.924 1.00 95.81 138 LYS A O 1
ATOM 1019 N N . ASP A 1 139 ? -20.263 -6.182 20.482 1.00 94.69 139 ASP A N 1
ATOM 1020 C CA . ASP A 1 139 ? -19.462 -6.165 21.707 1.00 94.69 139 ASP A CA 1
ATOM 1021 C C . ASP A 1 139 ? -18.565 -4.919 21.755 1.00 94.69 139 ASP A C 1
ATOM 1023 O O . ASP A 1 139 ? -18.601 -4.164 22.728 1.00 94.69 139 ASP A O 1
ATOM 1027 N N . LEU A 1 140 ? -17.853 -4.617 20.660 1.00 96.62 140 LEU A N 1
ATOM 1028 C CA . LEU A 1 140 ? -17.048 -3.395 20.556 1.00 96.62 140 LEU A CA 1
ATOM 1029 C C . LEU A 1 140 ? -17.890 -2.134 20.816 1.00 96.62 140 LEU A C 1
ATOM 1031 O O . LEU A 1 140 ? -17.511 -1.292 21.631 1.00 96.62 140 LEU A O 1
ATOM 1035 N N . LEU A 1 141 ? -19.038 -2.000 20.146 1.00 97.88 141 LEU A N 1
ATOM 1036 C CA . LEU A 1 141 ? -19.888 -0.811 20.274 1.00 97.88 141 LEU A CA 1
ATOM 1037 C C . LEU A 1 141 ? -20.440 -0.649 21.698 1.00 97.88 141 LEU A C 1
ATOM 1039 O O . LEU A 1 141 ? -20.388 0.450 22.253 1.00 97.88 141 LEU A O 1
ATOM 1043 N N . ASN A 1 142 ? -20.888 -1.740 22.324 1.00 97.38 142 ASN A N 1
ATOM 1044 C CA . ASN A 1 142 ? -21.361 -1.728 23.709 1.00 97.38 142 ASN A CA 1
ATOM 1045 C C . ASN A 1 142 ? -20.254 -1.301 24.681 1.00 97.38 142 ASN A C 1
ATOM 1047 O O . ASN A 1 142 ? -20.496 -0.480 25.568 1.00 97.38 142 ASN A O 1
ATOM 1051 N N . ARG A 1 143 ? -19.024 -1.792 24.489 1.00 97.00 143 ARG A N 1
ATOM 1052 C CA . ARG A 1 143 ? -17.864 -1.403 25.307 1.00 97.00 143 ARG A CA 1
ATOM 1053 C C . ARG A 1 143 ? -17.531 0.075 25.147 1.00 97.00 143 ARG A C 1
ATOM 1055 O O . ARG A 1 143 ? -17.345 0.764 26.148 1.00 97.00 143 ARG A O 1
ATOM 1062 N N . ILE A 1 144 ? -17.531 0.598 23.918 1.00 97.75 144 ILE A N 1
ATOM 1063 C CA . ILE A 1 144 ? -17.324 2.034 23.661 1.00 97.75 144 ILE A CA 1
ATOM 1064 C C . ILE A 1 144 ? -18.431 2.868 24.317 1.00 97.75 144 ILE A C 1
ATOM 1066 O O . ILE A 1 144 ? -18.159 3.937 24.867 1.00 97.75 144 ILE A O 1
ATOM 1070 N N . GLN A 1 145 ? -19.680 2.399 24.294 1.00 97.69 145 GLN A N 1
ATOM 1071 C CA . GLN A 1 145 ? -20.807 3.101 24.905 1.00 97.69 145 GLN A CA 1
ATOM 1072 C C . GLN A 1 145 ? -20.767 3.065 26.440 1.00 97.69 145 GLN A C 1
ATOM 1074 O O . GLN A 1 145 ? -21.090 4.064 27.088 1.00 97.69 145 GLN A O 1
ATOM 1079 N N . ALA A 1 146 ? -20.300 1.972 27.036 1.00 97.44 146 ALA A N 1
ATOM 1080 C CA . ALA A 1 146 ? -20.170 1.837 28.482 1.00 97.44 146 ALA A CA 1
ATOM 1081 C C . ALA A 1 146 ? -18.918 2.530 29.048 1.00 97.44 146 ALA A C 1
ATOM 1083 O O . ALA A 1 146 ? -18.942 2.969 30.195 1.00 97.44 146 ALA A O 1
ATOM 1084 N N . ASN A 1 147 ? -17.848 2.684 28.259 1.00 97.62 147 ASN A N 1
ATOM 1085 C CA . ASN A 1 147 ? -16.559 3.182 28.739 1.00 97.62 147 ASN A CA 1
ATOM 1086 C C . ASN A 1 147 ? -16.253 4.625 28.252 1.00 97.62 147 ASN A C 1
ATOM 1088 O O . ASN A 1 147 ? -15.925 4.837 27.078 1.00 97.62 147 ASN A O 1
ATOM 1092 N N . PRO A 1 148 ? -16.296 5.644 29.141 1.00 97.38 148 PRO A N 1
ATOM 1093 C CA . PRO A 1 148 ? -15.924 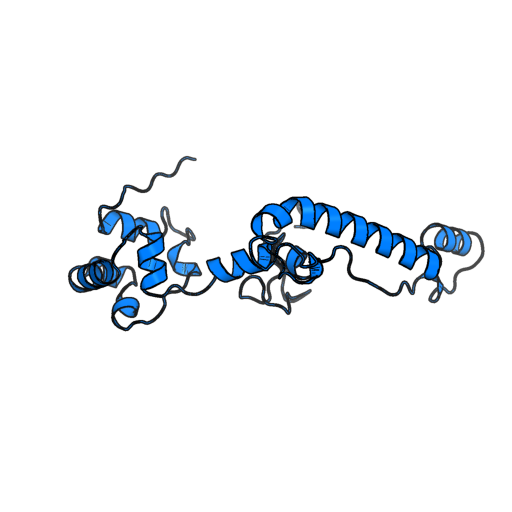7.019 28.802 1.00 97.38 148 PRO A CA 1
ATOM 1094 C C . PRO A 1 148 ? -14.482 7.175 28.318 1.00 97.38 148 PRO A C 1
ATOM 1096 O O . PRO A 1 148 ? -14.215 8.046 27.489 1.00 97.38 148 PRO A O 1
ATOM 1099 N N . ARG A 1 149 ? -13.556 6.343 28.804 1.00 97.81 149 ARG A N 1
ATOM 1100 C CA . ARG A 1 149 ? -12.144 6.398 28.428 1.00 97.81 149 ARG A CA 1
ATOM 1101 C C . ARG A 1 149 ? -11.944 6.018 26.965 1.00 97.81 149 ARG A C 1
ATOM 1103 O O . ARG A 1 149 ? -11.243 6.736 26.261 1.00 97.81 149 ARG A O 1
ATOM 1110 N N . LEU A 1 150 ? -12.635 4.991 26.467 1.00 97.69 150 LEU A N 1
ATOM 1111 C CA . LEU A 1 150 ? -12.608 4.634 25.040 1.00 97.69 150 LEU A CA 1
ATOM 1112 C C . LEU A 1 150 ? -13.114 5.777 24.150 1.00 97.69 150 LEU A C 1
ATOM 1114 O O . LEU A 1 150 ? -12.552 6.045 23.090 1.00 97.69 150 LEU A O 1
ATOM 1118 N N . ARG A 1 151 ? -14.138 6.513 24.598 1.00 97.62 151 ARG A N 1
ATOM 1119 C CA . ARG A 1 151 ? -14.618 7.702 23.875 1.00 97.62 151 ARG A CA 1
ATOM 1120 C C . ARG A 1 151 ? -13.591 8.831 23.874 1.00 97.62 151 ARG A C 1
ATOM 1122 O O . ARG A 1 151 ? -13.397 9.452 22.835 1.00 97.62 151 ARG A O 1
ATOM 1129 N N . GLN A 1 152 ? -12.912 9.065 24.999 1.00 96.88 152 GLN A N 1
ATOM 1130 C CA . GLN A 1 152 ? -11.812 10.036 25.089 1.00 96.88 152 GLN A CA 1
ATOM 1131 C C . GLN A 1 152 ? -10.618 9.657 24.203 1.00 96.88 152 GLN A C 1
ATOM 1133 O O . GLN A 1 152 ? -9.936 10.545 23.705 1.00 96.88 152 GLN A O 1
ATOM 1138 N N . LEU A 1 153 ? -10.392 8.361 23.972 1.00 96.00 153 LEU A N 1
ATOM 1139 C CA . LEU A 1 153 ? -9.388 7.849 23.032 1.00 96.00 153 LEU A CA 1
ATOM 1140 C C . LEU A 1 153 ? -9.808 7.986 21.556 1.00 96.00 153 LEU A C 1
ATOM 1142 O O . LEU A 1 153 ? -9.070 7.567 20.671 1.00 96.00 153 LEU A O 1
ATOM 1146 N N . GLY A 1 154 ? -10.970 8.584 21.272 1.00 96.06 154 GLY A N 1
ATOM 1147 C CA . GLY A 1 154 ? -11.402 8.913 19.913 1.00 96.06 154 GLY A CA 1
ATOM 1148 C C . GLY A 1 154 ? -12.301 7.873 19.244 1.00 96.06 154 GLY A C 1
ATOM 1149 O O . GLY A 1 154 ? -12.560 7.999 18.053 1.00 96.06 154 GLY A O 1
ATOM 1150 N N . LEU A 1 155 ? -12.821 6.876 19.974 1.00 97.81 155 LEU A N 1
ATOM 1151 C CA . LEU A 1 155 ? -13.670 5.816 19.395 1.00 97.81 155 LEU A CA 1
ATOM 1152 C C . LEU A 1 155 ? -15.153 6.200 19.300 1.00 97.81 155 LEU A C 1
ATOM 1154 O O . LEU A 1 155 ? -15.953 5.455 18.738 1.00 97.81 155 LEU A O 1
ATOM 1158 N N . ALA A 1 156 ? -15.541 7.366 19.823 1.00 97.44 156 ALA A N 1
ATOM 1159 C CA . ALA A 1 156 ? -16.926 7.835 19.789 1.00 97.44 156 ALA A CA 1
ATOM 1160 C C . ALA A 1 156 ? -17.571 7.853 18.380 1.00 97.44 156 ALA A C 1
ATOM 1162 O O . ALA A 1 156 ? -18.742 7.480 18.293 1.00 97.44 156 ALA A O 1
ATOM 1163 N N . PRO A 1 157 ? -16.869 8.210 17.279 1.00 98.00 157 PRO A N 1
ATOM 1164 C CA . PRO A 1 157 ? -17.445 8.170 15.931 1.00 98.00 157 PRO A CA 1
ATOM 1165 C C . PRO A 1 157 ? -17.937 6.780 15.501 1.00 98.00 157 PRO A C 1
ATOM 1167 O O . PRO A 1 157 ? -18.929 6.681 14.779 1.00 98.00 157 PRO A O 1
ATOM 1170 N N . LEU A 1 158 ? -17.315 5.701 15.994 1.00 97.81 158 LEU A N 1
ATOM 1171 C CA . LEU A 1 158 ? -17.692 4.327 15.643 1.00 97.81 158 LEU A CA 1
ATOM 1172 C C . LEU A 1 158 ? -19.129 3.995 16.084 1.00 97.81 158 LEU A C 1
ATOM 1174 O O . LEU A 1 158 ? -19.812 3.226 15.413 1.00 97.81 158 LEU A O 1
ATOM 1178 N N . LEU A 1 159 ? -19.625 4.629 17.158 1.00 97.56 159 LEU A N 1
ATOM 1179 C CA . LEU A 1 159 ? -21.015 4.490 17.622 1.00 97.56 159 LEU A CA 1
ATOM 1180 C C . LEU A 1 159 ? -22.040 5.003 16.599 1.00 97.56 159 LEU A C 1
ATOM 1182 O O . LEU A 1 159 ? -23.197 4.596 16.631 1.00 97.56 159 LEU A O 1
ATOM 1186 N N . GLN A 1 160 ? -21.622 5.894 15.700 1.00 97.06 160 GLN A N 1
ATOM 1187 C CA . GLN A 1 160 ? -22.447 6.458 14.630 1.00 97.06 160 GLN A CA 1
ATOM 1188 C C . GLN A 1 160 ? -22.115 5.840 13.266 1.00 97.06 160 GLN A C 1
ATOM 1190 O O . GLN A 1 160 ? -22.458 6.408 12.232 1.00 97.06 160 GLN A O 1
ATOM 1195 N N . ASN A 1 161 ? -21.422 4.694 13.252 1.00 96.25 161 ASN A N 1
ATOM 1196 C CA . ASN A 1 161 ? -20.924 4.046 12.038 1.00 96.25 161 ASN A CA 1
ATOM 1197 C C . ASN A 1 161 ? -19.997 4.946 11.187 1.00 96.25 161 ASN A C 1
ATOM 1199 O O . ASN A 1 161 ? -19.874 4.754 9.979 1.00 96.25 161 ASN A O 1
ATOM 1203 N N . ALA A 1 162 ? -19.349 5.936 11.809 1.00 97.38 162 ALA A N 1
ATOM 1204 C CA . ALA A 1 162 ? -18.322 6.758 11.176 1.00 97.38 162 ALA A CA 1
ATOM 1205 C C . ALA A 1 162 ? -16.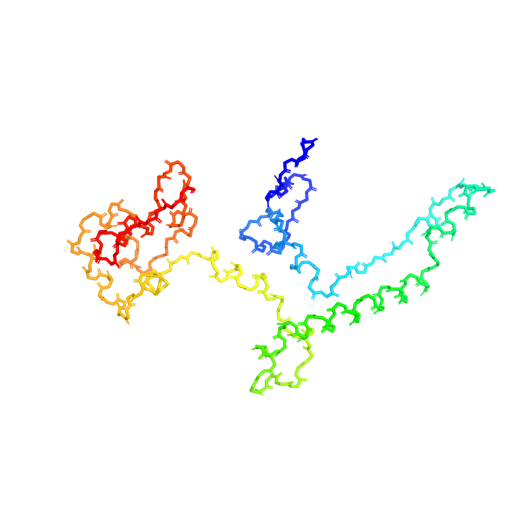936 6.125 11.350 1.00 97.38 162 ALA A C 1
ATOM 1207 O O . ALA A 1 162 ? -16.705 5.371 12.293 1.00 97.38 162 ALA A O 1
ATOM 1208 N N . ALA A 1 163 ? -16.015 6.445 10.441 1.00 97.38 163 ALA A N 1
ATOM 1209 C CA . ALA A 1 163 ? -14.655 5.920 10.458 1.00 97.38 163 ALA A CA 1
ATOM 1210 C C . ALA A 1 163 ? -13.695 6.798 11.280 1.00 97.38 163 ALA A C 1
ATOM 1212 O O . ALA A 1 163 ? -13.886 8.012 11.397 1.00 97.38 163 ALA A O 1
ATOM 1213 N N . ILE A 1 164 ? -12.635 6.185 11.807 1.00 97.50 164 ILE A N 1
ATOM 1214 C CA . ILE A 1 164 ? -11.503 6.870 12.443 1.00 97.50 164 ILE A CA 1
ATOM 1215 C C . ILE A 1 164 ? -10.274 6.850 11.530 1.00 97.50 164 ILE A C 1
ATOM 1217 O O . ILE A 1 164 ? -10.113 5.962 10.692 1.00 97.50 164 ILE A O 1
ATOM 1221 N N . LYS A 1 165 ? -9.387 7.835 11.691 1.00 95.38 165 LYS A N 1
ATOM 1222 C CA . LYS A 1 165 ? -8.186 7.962 10.859 1.00 95.38 165 LYS A CA 1
ATOM 1223 C C . LYS A 1 165 ? -7.165 6.877 11.184 1.00 95.38 165 LYS A C 1
ATOM 1225 O O . LYS A 1 165 ? -6.711 6.788 12.325 1.00 95.38 165 LYS A O 1
ATOM 1230 N N . ARG A 1 166 ? -6.728 6.125 10.165 1.00 94.69 166 ARG A N 1
ATOM 1231 C CA . ARG A 1 166 ? -5.631 5.148 10.303 1.00 94.69 166 ARG A CA 1
ATOM 1232 C C . ARG A 1 166 ? -4.372 5.793 10.872 1.00 94.69 166 ARG A C 1
ATOM 1234 O O . ARG A 1 166 ? -3.800 5.255 11.808 1.00 94.69 166 ARG A O 1
ATOM 1241 N N . SER A 1 167 ? -4.031 6.985 10.382 1.00 91.50 167 SER A N 1
ATOM 1242 C CA . SER A 1 167 ? -2.857 7.753 10.813 1.00 91.50 167 SER A CA 1
ATOM 1243 C C . SER A 1 167 ? -2.855 8.152 12.290 1.00 91.50 167 SER A C 1
ATOM 1245 O O . SER A 1 167 ? -1.805 8.509 12.802 1.00 91.50 167 SER A O 1
ATOM 1247 N N . GLU A 1 168 ? -4.001 8.139 12.973 1.00 92.94 168 GLU A N 1
ATOM 1248 C CA . GLU A 1 168 ? -4.070 8.377 14.423 1.00 92.94 168 GLU A CA 1
ATOM 1249 C C . GLU A 1 168 ? -4.083 7.062 15.210 1.00 92.94 168 GLU A C 1
ATOM 1251 O O . GLU A 1 168 ? -3.566 6.988 16.323 1.00 92.94 168 GLU A O 1
ATOM 1256 N N . TRP A 1 169 ? -4.656 6.011 14.625 1.00 96.31 169 TRP A N 1
ATOM 1257 C CA . TRP A 1 169 ? -4.845 4.716 15.265 1.00 96.31 169 TRP A CA 1
ATOM 1258 C C . TRP A 1 169 ? -3.528 4.002 15.594 1.00 96.31 169 TRP A C 1
ATOM 1260 O O . TRP A 1 169 ? -3.332 3.552 16.727 1.00 96.31 169 TRP A O 1
ATOM 1270 N N . ASP A 1 170 ? -2.611 3.920 14.629 1.00 93.25 170 ASP A N 1
ATOM 1271 C CA . ASP A 1 170 ? -1.349 3.177 14.747 1.00 93.25 170 ASP A CA 1
ATOM 1272 C C . ASP A 1 170 ? -0.125 4.063 15.042 1.00 93.25 170 ASP A C 1
ATOM 1274 O O . ASP A 1 170 ? 0.970 3.555 15.295 1.00 93.25 170 ASP A O 1
ATOM 1278 N N . SER A 1 171 ? -0.307 5.384 15.080 1.00 91.69 171 SER A N 1
ATOM 1279 C CA . SER A 1 171 ? 0.796 6.333 15.211 1.00 91.69 171 SER A CA 1
ATOM 1280 C C . SER A 1 171 ? 1.494 6.274 16.568 1.00 91.69 171 SER A C 1
ATOM 1282 O O . SER A 1 171 ? 0.878 6.246 17.634 1.00 91.69 171 SER A O 1
ATOM 1284 N N . LEU A 1 172 ? 2.826 6.327 16.509 1.00 90.12 172 LEU A N 1
ATOM 1285 C CA . LEU A 1 172 ? 3.722 6.495 17.656 1.00 90.12 172 LEU A CA 1
ATOM 1286 C C . LEU A 1 172 ? 4.298 7.918 17.736 1.00 90.12 172 LEU A C 1
ATOM 1288 O O . LEU A 1 172 ? 5.187 8.183 18.547 1.00 90.12 172 LEU A O 1
ATOM 1292 N N . ALA A 1 173 ? 3.841 8.841 16.884 1.00 87.31 173 ALA A N 1
ATOM 1293 C CA . ALA A 1 173 ? 4.381 10.193 16.829 1.00 87.31 173 ALA A CA 1
ATOM 1294 C C . ALA A 1 173 ? 4.161 10.913 18.169 1.00 87.31 173 ALA A C 1
ATOM 1296 O O . ALA A 1 173 ? 3.032 11.176 18.579 1.00 87.31 173 ALA A O 1
ATOM 1297 N N . GLY A 1 174 ? 5.260 11.206 18.871 1.00 86.44 174 GLY A N 1
ATOM 1298 C CA . GLY A 1 174 ? 5.230 11.858 20.182 1.00 86.44 174 GLY A CA 1
ATOM 1299 C C . GLY A 1 174 ? 4.666 10.998 21.321 1.00 86.44 174 GLY A C 1
ATOM 1300 O O . GLY A 1 174 ? 4.347 11.547 22.373 1.00 86.44 174 GLY A O 1
ATOM 1301 N N . ARG A 1 175 ? 4.521 9.675 21.142 1.00 87.38 175 ARG A N 1
ATOM 1302 C CA . ARG A 1 175 ? 3.921 8.774 22.142 1.00 87.38 175 ARG A CA 1
ATOM 1303 C C . ARG A 1 175 ? 4.736 7.493 22.325 1.00 87.38 175 ARG A C 1
ATOM 1305 O O . ARG A 1 175 ? 5.415 7.021 21.416 1.00 87.38 175 ARG A O 1
ATOM 1312 N N . PHE A 1 176 ? 4.654 6.908 23.520 1.00 87.88 176 PHE A N 1
ATOM 1313 C CA . PHE A 1 176 ? 5.317 5.633 23.818 1.00 87.88 176 PHE A CA 1
ATOM 1314 C C . PHE A 1 176 ? 4.594 4.437 23.174 1.00 87.88 176 PHE A C 1
ATOM 1316 O O . PHE A 1 176 ? 5.247 3.535 22.642 1.00 87.88 176 PHE A O 1
ATOM 1323 N N . ILE A 1 177 ? 3.259 4.477 23.183 1.00 92.50 177 ILE A N 1
ATOM 1324 C CA . ILE A 1 177 ? 2.341 3.506 22.576 1.00 92.50 177 ILE A CA 1
ATOM 1325 C C . ILE A 1 177 ? 1.287 4.245 21.738 1.00 92.50 177 ILE A C 1
ATOM 1327 O O . ILE A 1 177 ? 1.021 5.422 21.984 1.00 92.50 177 ILE A O 1
ATOM 1331 N N . SER A 1 178 ? 0.714 3.567 20.744 1.00 95.06 178 SER A N 1
ATOM 1332 C CA . SER A 1 178 ? -0.310 4.135 19.853 1.00 95.06 178 SER A CA 1
ATOM 1333 C C . SER A 1 178 ? -1.714 4.078 20.461 1.00 95.06 178 SER A C 1
ATOM 1335 O O . SER A 1 178 ? -1.935 3.404 21.469 1.00 95.06 178 SER A O 1
ATOM 1337 N N . THR A 1 179 ? -2.687 4.740 19.831 1.00 95.94 179 THR A N 1
ATOM 1338 C CA . THR A 1 179 ? -4.090 4.678 20.266 1.00 95.94 179 THR A CA 1
ATOM 1339 C C . THR A 1 179 ? -4.639 3.249 20.225 1.00 95.94 179 THR A C 1
ATOM 1341 O O . THR A 1 179 ? -5.303 2.845 21.176 1.00 95.94 179 THR A O 1
ATOM 1344 N N . PHE A 1 180 ? -4.285 2.448 19.212 1.00 96.38 180 PHE A N 1
ATOM 1345 C CA . PHE A 1 180 ? -4.568 1.006 19.177 1.00 96.38 180 PHE A CA 1
ATOM 1346 C C . PHE A 1 180 ? -4.144 0.309 20.479 1.00 96.38 180 PHE A C 1
ATOM 1348 O O . PHE A 1 180 ? -4.932 -0.392 21.111 1.00 96.38 180 PHE A O 1
ATOM 1355 N N . HIS A 1 181 ? -2.909 0.548 20.920 1.00 95.81 181 HIS A N 1
ATOM 1356 C CA . HIS A 1 181 ? -2.359 -0.061 22.128 1.00 95.81 181 HIS A CA 1
ATOM 1357 C C . HIS A 1 181 ? -3.048 0.432 23.409 1.00 95.81 181 HIS A C 1
ATOM 1359 O O . HIS A 1 181 ? -3.267 -0.355 24.330 1.00 95.81 181 HIS A O 1
ATOM 1365 N N . GLU A 1 182 ? -3.388 1.722 23.490 1.00 95.75 182 GLU A N 1
ATOM 1366 C CA . GLU A 1 182 ? -4.132 2.270 24.629 1.00 95.75 182 GLU A CA 1
ATOM 1367 C C . GLU A 1 182 ? -5.526 1.654 24.739 1.00 95.75 182 GLU A C 1
ATOM 1369 O O . GLU A 1 182 ? -5.950 1.305 25.839 1.00 95.75 182 GLU A O 1
ATOM 1374 N N . VAL A 1 183 ? -6.202 1.475 23.604 1.00 96.56 183 VAL A N 1
ATOM 1375 C CA . VAL A 1 183 ? -7.516 0.831 23.523 1.00 96.56 183 VAL A CA 1
ATOM 1376 C C . VAL A 1 183 ? -7.423 -0.642 23.891 1.00 96.56 183 VAL A C 1
ATOM 1378 O O . VAL A 1 183 ? -8.211 -1.102 24.709 1.00 96.56 183 VAL A O 1
ATOM 1381 N N . ALA A 1 184 ? -6.450 -1.376 23.349 1.00 96.12 184 ALA A N 1
ATOM 1382 C CA . ALA A 1 184 ? -6.250 -2.783 23.683 1.00 96.12 184 ALA A CA 1
ATOM 1383 C C . ALA A 1 184 ? -6.014 -2.982 25.189 1.00 96.12 184 ALA A C 1
ATOM 1385 O O . ALA A 1 184 ? -6.575 -3.900 25.784 1.00 96.12 184 ALA A O 1
ATOM 1386 N N . ARG A 1 185 ? -5.249 -2.083 25.824 1.00 95.25 185 ARG A N 1
ATOM 1387 C CA . ARG A 1 185 ? -5.038 -2.088 27.277 1.00 95.25 185 ARG A CA 1
ATOM 1388 C C . ARG A 1 185 ? -6.317 -1.761 28.048 1.00 95.25 185 ARG A C 1
ATOM 1390 O O . ARG A 1 185 ? -6.620 -2.442 29.017 1.00 95.25 185 ARG A O 1
ATOM 1397 N N . GLU A 1 186 ? -7.054 -0.734 27.629 1.00 96.50 186 GLU A N 1
ATOM 1398 C CA . GLU A 1 186 ? -8.321 -0.322 28.254 1.00 96.50 186 GLU A CA 1
ATOM 1399 C C . GLU A 1 186 ? -9.406 -1.407 28.150 1.00 96.50 186 GLU A C 1
ATOM 1401 O O . GLU A 1 186 ? -10.282 -1.507 29.001 1.00 96.50 186 GLU A O 1
ATOM 1406 N N . LEU A 1 187 ? -9.339 -2.231 27.104 1.00 95.62 187 LEU A N 1
ATOM 1407 C CA . LEU A 1 187 ? -10.207 -3.386 26.888 1.00 95.62 187 LEU A CA 1
ATOM 1408 C C . LEU A 1 187 ? -9.692 -4.677 27.537 1.00 95.62 187 LEU A C 1
ATOM 1410 O O . LEU A 1 187 ? -10.324 -5.718 27.364 1.00 95.62 187 LEU A O 1
ATOM 1414 N N . GLU A 1 188 ? -8.559 -4.618 28.243 1.00 95.38 188 GLU A N 1
ATOM 1415 C CA . GLU A 1 188 ? -7.900 -5.768 28.875 1.00 95.38 188 GLU A CA 1
ATOM 1416 C C . GLU A 1 188 ? -7.551 -6.900 27.883 1.00 95.38 188 GLU A C 1
ATOM 1418 O O . GLU A 1 188 ? -7.457 -8.068 28.250 1.00 95.38 188 GLU A O 1
ATOM 1423 N N . LEU A 1 189 ? -7.316 -6.558 26.610 1.00 93.94 189 LEU A N 1
ATOM 1424 C CA . LEU A 1 189 ? -6.972 -7.510 25.542 1.00 93.94 189 LEU A CA 1
ATOM 1425 C C . LEU A 1 189 ? -5.482 -7.874 25.526 1.00 93.94 189 LEU A C 1
ATOM 1427 O O . LEU A 1 189 ? -5.071 -8.832 24.876 1.00 93.94 189 LEU A O 1
ATOM 1431 N N . GLY A 1 190 ? -4.658 -7.102 26.229 1.00 90.12 190 GLY A N 1
ATOM 1432 C CA . GLY A 1 190 ? -3.230 -7.348 26.355 1.00 90.12 190 GLY A CA 1
ATOM 1433 C C . GLY A 1 190 ? -2.481 -6.150 26.922 1.00 90.12 190 GLY A C 1
ATOM 1434 O O . GLY A 1 190 ? -3.013 -5.047 27.047 1.00 90.12 190 GLY A O 1
ATOM 1435 N N . THR A 1 191 ? -1.213 -6.368 27.269 1.00 88.00 191 THR A N 1
ATOM 1436 C CA . THR A 1 191 ? -0.303 -5.296 27.693 1.00 88.00 191 THR A CA 1
ATOM 1437 C C . THR A 1 191 ? 0.692 -5.010 26.571 1.00 88.00 191 THR A C 1
ATOM 1439 O O . THR A 1 191 ? 1.435 -5.915 26.191 1.00 88.00 191 THR A O 1
ATOM 1442 N N . PRO A 1 192 ? 0.731 -3.777 26.033 1.00 86.88 192 PRO A N 1
ATOM 1443 C CA . PRO A 1 192 ? 1.701 -3.406 25.011 1.00 86.88 192 PRO A CA 1
ATOM 1444 C C . PRO A 1 192 ? 3.134 -3.637 25.501 1.00 86.88 192 PRO A C 1
ATOM 1446 O O . PRO A 1 192 ? 3.514 -3.151 26.567 1.00 86.88 192 PRO A O 1
ATOM 1449 N N . PHE A 1 193 ? 3.933 -4.348 24.708 1.00 83.69 193 PHE A N 1
ATOM 1450 C CA . PHE A 1 193 ? 5.349 -4.576 24.978 1.00 83.69 193 PHE A CA 1
ATOM 1451 C C . PHE A 1 193 ? 6.188 -3.954 23.865 1.00 83.69 193 PHE A C 1
ATOM 1453 O O . PHE A 1 193 ? 5.951 -4.206 22.684 1.00 83.69 193 PHE A O 1
ATOM 1460 N N . ARG A 1 194 ? 7.178 -3.142 24.243 1.00 78.50 194 ARG A N 1
ATOM 1461 C CA . ARG A 1 194 ? 8.120 -2.524 23.309 1.00 78.50 194 ARG A CA 1
ATOM 1462 C C . ARG A 1 194 ? 9.539 -2.861 23.751 1.00 78.50 194 ARG A C 1
ATOM 1464 O O . ARG A 1 194 ? 9.958 -2.432 24.821 1.00 78.50 194 ARG A O 1
ATOM 1471 N N . SER A 1 195 ? 10.250 -3.630 22.930 1.00 75.56 195 SER A N 1
ATOM 1472 C CA . SER A 1 195 ? 11.691 -3.848 23.088 1.00 75.56 195 SER A CA 1
ATOM 1473 C C . SER A 1 195 ? 12.450 -2.764 22.327 1.00 75.56 195 SER A C 1
ATOM 1475 O O . SER A 1 195 ? 12.017 -2.367 21.242 1.00 75.56 195 SER A O 1
ATOM 1477 N N . PHE A 1 196 ? 13.551 -2.296 22.910 1.00 65.81 196 PHE A N 1
ATOM 1478 C CA . PHE A 1 196 ? 14.520 -1.405 22.271 1.00 65.81 196 PHE A CA 1
ATOM 1479 C C . PHE A 1 196 ? 15.611 -2.206 21.565 1.00 65.81 196 PHE A C 1
ATOM 1481 O O . PHE A 1 196 ? 15.880 -3.341 22.028 1.00 65.81 196 PHE A O 1
#

Sequence (196 aa):
DAKGNRIDAGPIEIVGDALKTSGTAAIVTGLSCMACHQRGVIPFKDTIREGLAVAGAARDKVERLFPEKAAMDKLLGRDEARFLKALDEATGPFLKVGDDRGKDIRDFAEPIGAVARAYLKDLGPAEVAGELGLGDLKDLLNRIQANPRLRQLGLAPLLQNAAIKRSEWDSLAGRFISTFHEVARELELGTPFRSF

Radius of gyration: 24.56 Å; Cα contacts (8 Å, |Δi|>4): 197; chains: 1; bounding box: 57×41×63 Å

Mean predicted aligned error: 6.31 Å